Protein AF-A0A1F7I608-F1 (afdb_monomer)

pLDDT: mean 83.04, std 11.69, range [41.0, 94.94]

Structure (mmCIF, N/CA/C/O backbone):
data_AF-A0A1F7I608-F1
#
_entry.id   AF-A0A1F7I608-F1
#
loop_
_atom_site.group_PDB
_atom_site.id
_atom_site.type_symbol
_atom_site.label_atom_id
_atom_site.label_alt_id
_atom_site.label_comp_id
_atom_site.label_asym_id
_atom_site.label_entity_id
_atom_site.label_seq_id
_atom_site.pdbx_PDB_ins_code
_atom_site.Cartn_x
_atom_site.Cartn_y
_atom_site.Cartn_z
_atom_site.occupancy
_atom_site.B_iso_or_equiv
_atom_site.auth_seq_id
_atom_site.auth_comp_id
_atom_site.auth_asym_id
_atom_site.auth_atom_id
_atom_site.pdbx_PDB_model_num
ATOM 1 N N . MET A 1 1 ? 6.628 7.438 -30.197 1.00 63.06 1 MET A N 1
ATOM 2 C CA . MET A 1 1 ? 6.923 8.826 -29.755 1.00 63.06 1 MET A CA 1
ATOM 3 C C . MET A 1 1 ? 7.261 8.900 -28.269 1.00 63.06 1 MET A C 1
ATOM 5 O O . MET A 1 1 ? 8.266 9.515 -27.943 1.00 63.06 1 MET A O 1
ATOM 9 N N . PHE A 1 2 ? 6.496 8.266 -27.373 1.00 74.12 2 PHE A N 1
ATOM 10 C CA . PHE A 1 2 ? 6.801 8.315 -25.937 1.00 74.12 2 PHE A CA 1
ATOM 11 C C . PHE A 1 2 ? 8.008 7.460 -25.503 1.00 74.12 2 PHE A C 1
ATOM 13 O O . PHE A 1 2 ? 8.687 7.829 -24.554 1.00 74.12 2 PHE A O 1
ATOM 20 N N . GLU A 1 3 ? 8.343 6.379 -26.211 1.00 75.00 3 GLU A N 1
ATOM 21 C CA . GLU A 1 3 ? 9.567 5.605 -25.935 1.00 75.00 3 GLU A CA 1
ATOM 22 C C . GLU A 1 3 ? 10.840 6.460 -26.093 1.00 75.00 3 GLU A C 1
ATOM 24 O O . GLU A 1 3 ? 11.695 6.489 -25.210 1.00 75.00 3 GLU A O 1
ATOM 29 N N . ALA A 1 4 ? 10.914 7.261 -27.164 1.00 78.00 4 ALA A N 1
ATOM 30 C CA . ALA A 1 4 ? 12.010 8.205 -27.389 1.00 78.00 4 ALA A CA 1
ATOM 31 C C . ALA A 1 4 ? 12.116 9.260 -26.271 1.00 78.00 4 ALA A C 1
ATOM 33 O O . ALA A 1 4 ? 13.212 9.704 -25.935 1.00 78.00 4 ALA A O 1
ATOM 34 N N . PHE A 1 5 ? 10.989 9.631 -25.654 1.00 82.50 5 PHE A N 1
ATOM 35 C CA . PHE A 1 5 ? 10.972 10.525 -24.497 1.00 82.50 5 PHE A CA 1
ATOM 36 C C . PHE A 1 5 ? 11.583 9.860 -23.255 1.00 82.50 5 PHE A C 1
ATOM 38 O O . PHE A 1 5 ? 12.400 10.477 -22.574 1.00 82.50 5 PHE A O 1
ATOM 45 N N . ILE A 1 6 ? 11.264 8.589 -22.988 1.00 82.69 6 ILE A N 1
ATOM 46 C CA . ILE A 1 6 ? 11.877 7.828 -21.888 1.00 82.69 6 ILE A CA 1
ATOM 47 C C . ILE A 1 6 ? 13.382 7.658 -22.117 1.00 82.69 6 ILE A C 1
ATOM 49 O O . ILE A 1 6 ? 14.171 7.913 -21.208 1.00 82.69 6 ILE A O 1
ATOM 53 N N . GLN A 1 7 ? 13.798 7.310 -23.336 1.00 80.12 7 GLN A N 1
ATOM 54 C CA . GLN A 1 7 ? 15.217 7.191 -23.678 1.00 80.12 7 GLN A CA 1
ATOM 55 C C . GLN A 1 7 ? 15.964 8.522 -23.515 1.00 80.12 7 GLN A C 1
ATOM 57 O O . GLN A 1 7 ? 17.088 8.534 -23.015 1.00 80.12 7 GLN A O 1
ATOM 62 N N . HIS A 1 8 ? 15.331 9.652 -23.847 1.00 86.38 8 HIS A N 1
ATOM 63 C CA . HIS A 1 8 ? 15.899 10.978 -23.597 1.00 86.38 8 HIS A CA 1
ATOM 64 C C . HIS A 1 8 ? 16.077 11.264 -22.095 1.00 86.38 8 HIS A C 1
ATOM 66 O O . HIS A 1 8 ? 17.114 11.781 -21.682 1.00 86.38 8 HIS A O 1
ATOM 72 N N . LEU A 1 9 ? 15.105 10.888 -21.255 1.00 84.56 9 LEU A N 1
ATOM 73 C CA . LEU A 1 9 ? 15.212 11.032 -19.797 1.00 84.56 9 LEU A CA 1
ATOM 74 C C . LEU A 1 9 ? 16.342 10.177 -19.211 1.00 84.56 9 LEU A C 1
ATOM 76 O O . LEU A 1 9 ? 17.112 10.662 -18.381 1.00 84.56 9 LEU A O 1
ATOM 80 N N . ILE A 1 10 ? 16.473 8.931 -19.670 1.00 83.88 10 ILE A N 1
ATOM 81 C CA . ILE A 1 10 ? 17.560 8.033 -19.255 1.00 83.88 10 ILE A CA 1
ATOM 82 C C . ILE A 1 10 ? 18.913 8.597 -19.713 1.00 83.88 10 ILE A C 1
ATOM 84 O O . ILE A 1 10 ? 19.860 8.640 -18.927 1.00 83.88 10 ILE A O 1
ATOM 88 N N . GLY A 1 11 ? 18.991 9.117 -20.943 1.00 85.50 11 GLY A N 1
ATOM 89 C CA . GLY A 1 11 ? 20.178 9.799 -21.470 1.00 85.50 11 GLY A CA 1
ATOM 90 C C . GLY A 1 11 ? 20.608 11.007 -20.628 1.00 85.50 11 GLY A C 1
ATOM 91 O O . GLY A 1 11 ? 21.801 11.242 -20.447 1.00 85.50 11 GLY A O 1
ATOM 92 N N . ASN A 1 12 ? 19.650 11.706 -20.015 1.00 89.44 12 ASN A N 1
ATOM 93 C CA . ASN A 1 12 ? 19.889 12.823 -19.096 1.00 89.44 12 ASN A CA 1
ATOM 94 C C . ASN A 1 12 ? 20.165 12.391 -17.640 1.00 89.44 12 ASN A C 1
ATOM 96 O O . ASN A 1 12 ? 20.081 1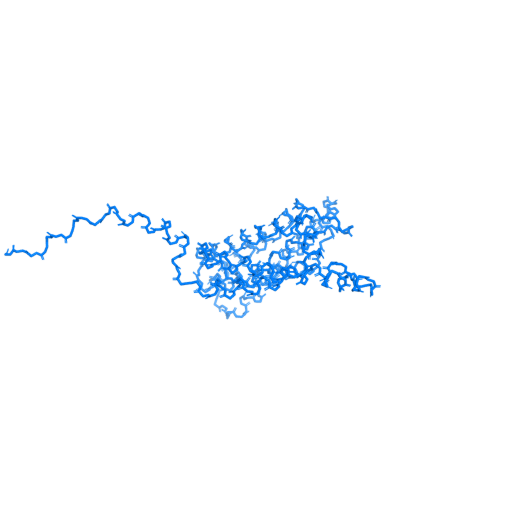3.214 -16.728 1.00 89.44 12 ASN A O 1
ATOM 100 N N . ARG A 1 13 ? 20.521 11.119 -17.403 1.00 85.00 13 ARG A N 1
ATOM 101 C CA . ARG A 1 13 ? 20.856 10.546 -16.082 1.00 85.00 13 ARG A CA 1
ATOM 102 C C . ARG A 1 13 ? 19.711 10.565 -15.064 1.00 85.00 13 ARG A C 1
ATOM 104 O O . ARG A 1 13 ? 19.960 10.506 -13.859 1.00 85.00 13 ARG A O 1
ATOM 111 N N . VAL A 1 14 ? 18.458 10.616 -15.515 1.00 88.06 14 VAL A N 1
ATOM 112 C CA . VAL A 1 14 ? 17.317 10.399 -14.618 1.00 88.06 14 VAL A CA 1
ATOM 113 C C . VAL A 1 14 ? 17.307 8.923 -14.196 1.00 88.06 14 VAL A C 1
ATOM 115 O O . VAL A 1 14 ? 17.341 8.054 -15.069 1.00 88.06 14 VAL A O 1
ATOM 118 N N . PRO A 1 15 ? 17.243 8.602 -12.888 1.00 86.31 15 PRO A N 1
ATOM 119 C CA . PRO A 1 15 ? 17.177 7.217 -12.443 1.00 86.31 15 PRO A CA 1
ATOM 120 C C . PRO A 1 15 ? 15.942 6.515 -13.011 1.00 86.31 15 PRO A C 1
ATOM 122 O O . PRO A 1 15 ? 14.814 6.967 -12.800 1.00 86.31 15 PRO A O 1
ATOM 125 N N . GLU A 1 16 ? 16.147 5.371 -13.664 1.00 85.62 16 GLU A N 1
ATOM 126 C CA . GLU A 1 16 ? 15.072 4.536 -14.221 1.00 85.62 16 GLU A CA 1
ATOM 127 C C . GLU A 1 16 ? 14.000 4.220 -13.167 1.00 85.62 16 GLU A C 1
ATOM 129 O O . GLU A 1 16 ? 12.804 4.249 -13.441 1.00 85.62 16 GLU A O 1
ATOM 134 N N . TYR A 1 17 ? 14.431 4.015 -11.920 1.00 84.62 17 TYR A N 1
ATOM 135 C CA . TYR A 1 17 ? 13.553 3.800 -10.776 1.00 84.62 17 TYR A CA 1
ATOM 136 C C . TYR A 1 17 ? 12.488 4.893 -10.608 1.00 84.62 17 TYR A C 1
ATOM 138 O O . TYR A 1 17 ? 11.311 4.591 -10.414 1.00 84.62 17 TYR A O 1
ATOM 146 N N . THR A 1 18 ? 12.896 6.160 -10.694 1.00 87.94 18 THR A N 1
ATOM 147 C CA . THR A 1 18 ? 11.996 7.306 -10.531 1.00 87.94 18 THR A CA 1
ATOM 148 C C . THR A 1 18 ? 10.954 7.328 -11.639 1.00 87.94 18 THR A C 1
ATOM 150 O O . THR A 1 18 ? 9.781 7.589 -11.381 1.00 87.94 18 THR A O 1
ATOM 153 N N . ILE A 1 19 ? 11.371 6.999 -12.863 1.00 89.31 19 ILE A N 1
ATOM 154 C CA . ILE A 1 19 ? 10.483 6.915 -14.021 1.00 89.31 19 ILE A CA 1
ATOM 155 C C . ILE A 1 19 ? 9.453 5.806 -13.790 1.00 89.31 19 ILE A C 1
ATOM 157 O O . ILE A 1 19 ? 8.258 6.081 -13.807 1.00 89.31 19 ILE A O 1
ATOM 161 N N . VAL A 1 20 ? 9.893 4.582 -13.479 1.00 89.94 20 VAL A N 1
ATOM 162 C CA . VAL A 1 20 ? 8.993 3.442 -13.225 1.00 89.94 20 VAL A CA 1
ATOM 163 C C . VAL A 1 20 ? 7.997 3.753 -12.107 1.00 89.94 20 VAL A C 1
ATOM 165 O O . VAL A 1 20 ? 6.806 3.501 -12.268 1.00 89.94 20 VAL A O 1
ATOM 168 N N . LEU A 1 21 ? 8.446 4.350 -10.998 1.00 89.50 21 LEU A N 1
ATOM 169 C CA . LEU A 1 21 ? 7.576 4.699 -9.871 1.00 89.50 21 LEU A CA 1
ATOM 170 C C . LEU A 1 21 ? 6.475 5.693 -10.277 1.00 89.50 21 LEU A C 1
ATOM 172 O O . LEU A 1 21 ? 5.313 5.520 -9.900 1.00 89.50 21 LEU A O 1
ATOM 176 N N . LEU A 1 22 ? 6.826 6.708 -11.075 1.00 90.69 22 LEU A N 1
ATOM 177 C CA . LEU A 1 22 ? 5.870 7.684 -11.603 1.00 90.69 22 LEU A CA 1
ATOM 178 C C . LEU A 1 22 ? 4.864 7.041 -12.561 1.00 90.69 22 LEU A C 1
ATOM 180 O O . LEU A 1 22 ? 3.681 7.375 -12.500 1.00 90.69 22 LEU A O 1
ATOM 184 N N . LEU A 1 23 ? 5.305 6.102 -13.404 1.00 91.06 23 LEU A N 1
ATOM 185 C CA . LEU A 1 23 ? 4.420 5.372 -14.316 1.00 91.06 23 LEU A CA 1
ATOM 186 C C . LEU A 1 23 ? 3.503 4.388 -13.563 1.00 91.06 23 LEU A C 1
ATOM 188 O O . LEU A 1 23 ? 2.343 4.201 -13.933 1.00 91.06 23 LEU A O 1
ATOM 192 N N . TYR A 1 24 ? 3.987 3.789 -12.473 1.00 92.88 24 TYR A N 1
ATOM 193 C CA . TYR A 1 24 ? 3.216 2.865 -11.640 1.00 92.88 24 TYR A CA 1
ATOM 194 C C . TYR A 1 24 ? 2.125 3.557 -10.823 1.00 92.88 24 TYR A C 1
ATOM 196 O O . TYR A 1 24 ? 1.074 2.960 -10.610 1.00 92.88 24 TYR A O 1
ATOM 204 N N . LEU A 1 25 ? 2.317 4.801 -10.377 1.00 92.75 25 LEU A N 1
ATOM 205 C CA . LEU A 1 25 ? 1.333 5.525 -9.560 1.00 92.75 25 LEU A CA 1
ATOM 206 C C . LEU A 1 25 ? -0.094 5.537 -10.162 1.00 92.75 25 LEU A C 1
ATOM 208 O O . LEU A 1 25 ? -1.022 5.096 -9.473 1.00 92.75 25 LEU A O 1
ATOM 212 N N . PRO A 1 26 ? -0.316 5.977 -11.418 1.00 92.12 26 PRO A N 1
ATOM 213 C CA . PRO A 1 26 ? -1.644 5.953 -12.035 1.00 92.12 26 PRO A CA 1
ATOM 214 C C . PRO A 1 26 ? -2.154 4.529 -12.309 1.00 92.12 26 PRO A C 1
ATOM 216 O O . PRO A 1 26 ? -3.359 4.279 -12.204 1.00 92.12 26 PRO A O 1
ATOM 219 N N . LEU A 1 27 ? -1.265 3.571 -12.588 1.00 93.00 27 LEU A N 1
ATOM 220 C CA . LEU A 1 27 ? -1.622 2.160 -12.774 1.00 93.00 27 LEU A CA 1
ATOM 221 C C . LEU A 1 27 ? -2.157 1.529 -11.484 1.00 93.00 27 LEU A C 1
ATOM 223 O O . LEU A 1 27 ? -3.264 0.989 -11.460 1.00 93.00 27 LEU A O 1
ATOM 227 N N . VAL A 1 28 ? -1.408 1.669 -10.392 1.00 94.19 28 VAL A N 1
ATOM 228 C CA . VAL A 1 28 ? -1.778 1.216 -9.045 1.00 94.19 28 VAL A CA 1
ATOM 229 C C . VAL A 1 28 ? -3.090 1.870 -8.616 1.00 94.19 28 VAL A C 1
ATOM 231 O O . VAL A 1 28 ? -3.995 1.181 -8.145 1.00 94.19 28 VAL A O 1
ATOM 234 N N . ALA A 1 29 ? -3.241 3.182 -8.826 1.00 92.44 29 ALA A N 1
ATOM 235 C CA . ALA A 1 29 ? -4.479 3.890 -8.510 1.00 92.44 29 ALA A CA 1
ATOM 236 C C . ALA A 1 29 ? -5.685 3.307 -9.262 1.00 92.44 29 ALA A C 1
ATOM 238 O O . ALA A 1 29 ? -6.728 3.071 -8.651 1.00 92.44 29 ALA A O 1
ATOM 239 N N . SER A 1 30 ? -5.520 3.007 -10.550 1.00 91.62 30 SER A N 1
ATOM 240 C CA . SER A 1 30 ? -6.564 2.408 -11.393 1.00 91.62 30 SER A CA 1
ATOM 241 C C . SER A 1 30 ? -6.944 1.003 -10.950 1.00 91.62 30 SER A C 1
ATOM 243 O O . SER A 1 30 ? -8.114 0.630 -10.969 1.00 91.62 30 SER A O 1
ATOM 245 N N . PHE A 1 31 ? -5.971 0.217 -10.498 1.00 92.31 31 PHE A N 1
ATOM 246 C CA . PHE A 1 31 ? -6.247 -1.109 -9.959 1.00 92.31 31 PHE A CA 1
ATOM 247 C C . PHE A 1 31 ? -7.033 -1.031 -8.643 1.00 92.31 31 PHE A C 1
ATOM 249 O O . PHE A 1 31 ? -7.984 -1.787 -8.426 1.00 92.31 31 PHE A O 1
ATOM 256 N N . VAL A 1 32 ? -6.696 -0.073 -7.771 1.00 92.38 32 VAL A N 1
ATOM 257 C CA . VAL A 1 32 ? -7.430 0.152 -6.515 1.00 92.38 32 VAL A CA 1
ATOM 258 C C . VAL A 1 32 ? -8.864 0.616 -6.784 1.00 92.38 32 VAL A C 1
ATOM 260 O O . VAL A 1 32 ? -9.794 0.117 -6.144 1.00 92.38 32 VAL A O 1
ATOM 263 N N . THR A 1 33 ? -9.075 1.554 -7.712 1.00 90.75 33 THR A N 1
ATOM 264 C CA . THR A 1 33 ? -10.422 2.033 -8.073 1.00 90.75 33 THR A CA 1
ATOM 265 C C . THR A 1 33 ? -11.238 0.931 -8.738 1.00 90.75 33 THR A C 1
ATOM 267 O O . THR A 1 33 ? -12.389 0.730 -8.351 1.00 90.75 33 THR A O 1
ATOM 270 N N . PHE A 1 34 ? -10.646 0.155 -9.646 1.00 90.31 34 PHE A N 1
ATOM 271 C CA . PHE A 1 34 ? -11.277 -1.017 -10.252 1.00 90.31 34 PHE A CA 1
ATOM 272 C C . PHE A 1 34 ? -11.735 -2.024 -9.190 1.00 90.31 34 PHE A C 1
ATOM 274 O O . PHE A 1 34 ? -12.909 -2.392 -9.144 1.00 90.31 34 PHE A O 1
ATOM 281 N N . SER A 1 35 ? -10.852 -2.399 -8.264 1.00 89.06 35 SER A N 1
ATOM 282 C CA . SER A 1 35 ? -11.188 -3.303 -7.158 1.00 89.06 35 SER A CA 1
ATOM 283 C C . SER A 1 35 ? -12.320 -2.750 -6.277 1.00 89.06 35 SER A C 1
ATOM 285 O O . SER A 1 35 ? -13.245 -3.463 -5.876 1.00 89.06 35 SER A O 1
ATOM 287 N N . ARG A 1 36 ? -12.326 -1.442 -6.017 1.00 87.31 36 ARG A N 1
ATOM 288 C CA . ARG A 1 36 ? -13.366 -0.809 -5.199 1.00 87.31 36 ARG A CA 1
ATOM 289 C C . ARG A 1 36 ? -14.721 -0.725 -5.902 1.00 87.31 36 ARG A C 1
ATOM 291 O O . ARG A 1 36 ? -15.739 -0.953 -5.251 1.00 87.31 36 ARG A O 1
ATOM 298 N N . TYR A 1 37 ? -14.755 -0.360 -7.178 1.00 85.88 37 TYR A N 1
ATOM 299 C CA . TYR A 1 37 ? -16.004 -0.091 -7.894 1.00 85.88 37 TYR A CA 1
ATOM 300 C C . TYR A 1 37 ? -16.588 -1.332 -8.561 1.00 85.88 37 TYR A C 1
ATOM 302 O O . TYR A 1 37 ? -17.798 -1.522 -8.502 1.00 85.88 37 TYR A O 1
ATOM 310 N N . VAL A 1 38 ? -15.748 -2.195 -9.131 1.00 83.88 38 VAL A N 1
ATOM 311 C CA . VAL A 1 38 ? -16.197 -3.399 -9.840 1.00 83.88 38 VAL A CA 1
ATOM 312 C C . VAL A 1 38 ? -16.358 -4.559 -8.865 1.00 83.88 38 VAL A C 1
ATOM 314 O O . VAL A 1 38 ? -17.445 -5.120 -8.750 1.00 83.88 38 VAL A O 1
ATOM 317 N N . ILE A 1 39 ? -15.318 -4.891 -8.094 1.00 83.81 39 ILE A N 1
ATOM 318 C CA . ILE A 1 39 ? -15.372 -6.018 -7.142 1.00 83.81 39 ILE A CA 1
ATOM 319 C C . ILE A 1 39 ? -16.199 -5.632 -5.901 1.00 83.81 39 ILE A C 1
ATOM 321 O O . ILE A 1 39 ? -16.978 -6.426 -5.366 1.00 83.81 39 ILE A O 1
ATOM 325 N N . GLY A 1 40 ? -16.090 -4.378 -5.459 1.00 80.62 40 GLY A N 1
ATOM 326 C CA . GLY A 1 40 ? -16.722 -3.893 -4.232 1.00 80.62 40 GLY A CA 1
ATOM 327 C C . GLY A 1 40 ? -15.878 -4.136 -2.984 1.00 80.62 40 GLY A C 1
ATOM 328 O O . GLY A 1 40 ? -16.418 -4.243 -1.879 1.00 80.62 40 GLY A O 1
ATOM 329 N N . TRP A 1 41 ? -14.556 -4.233 -3.141 1.00 84.19 41 TRP A N 1
ATOM 330 C CA . TRP A 1 41 ? -13.655 -4.485 -2.024 1.00 84.19 41 TRP A CA 1
ATOM 331 C C . TRP A 1 41 ? -13.616 -3.282 -1.073 1.00 84.19 41 TRP A C 1
ATOM 333 O O . TRP A 1 41 ? -13.198 -2.174 -1.422 1.00 84.19 41 TRP A O 1
ATOM 343 N N . LYS A 1 42 ? -14.075 -3.489 0.165 1.00 83.81 42 LYS A N 1
ATOM 344 C CA . LYS A 1 42 ? -14.109 -2.449 1.201 1.00 83.81 42 LYS A CA 1
ATOM 345 C C . LYS A 1 42 ? -12.735 -2.312 1.862 1.00 83.81 42 LYS A C 1
ATOM 347 O O . LYS A 1 42 ? -12.457 -2.997 2.844 1.00 83.81 42 LYS A O 1
ATOM 352 N N . SER A 1 43 ? -11.902 -1.416 1.340 1.00 86.81 43 SER A N 1
ATOM 353 C CA . SER A 1 43 ? -10.655 -0.971 1.981 1.00 86.81 43 SER A CA 1
ATOM 354 C C . SER A 1 43 ? -10.872 0.278 2.842 1.00 86.81 43 SER A C 1
ATOM 356 O O . SER A 1 43 ? -11.911 0.9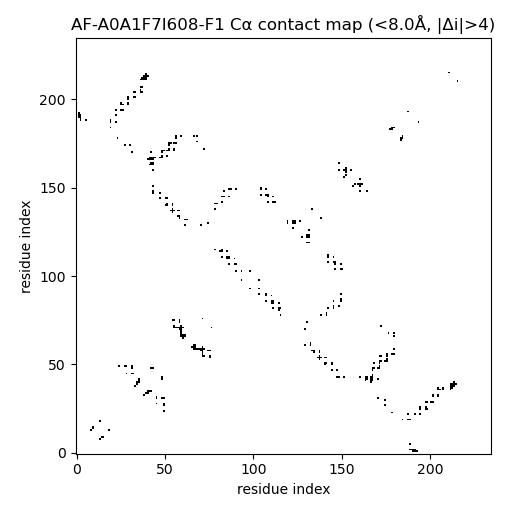39 2.750 1.00 86.81 43 SER A O 1
ATOM 358 N N . LEU A 1 44 ? -9.890 0.621 3.677 1.00 85.06 44 LEU A N 1
ATOM 359 C CA . LEU A 1 44 ? -9.927 1.820 4.513 1.00 85.06 44 LEU A CA 1
ATOM 360 C C . LEU A 1 44 ? -10.006 3.087 3.666 1.00 85.06 44 LEU A C 1
ATOM 362 O O . LEU A 1 44 ? -11.042 3.744 3.631 1.00 85.06 44 LEU A O 1
ATOM 366 N N . ASN A 1 45 ? -8.926 3.378 2.947 1.00 88.12 45 ASN A N 1
ATOM 367 C CA . ASN A 1 45 ? -8.776 4.518 2.057 1.00 88.12 45 ASN A CA 1
ATOM 368 C C . ASN A 1 45 ? -8.016 4.064 0.809 1.00 88.12 45 ASN A C 1
ATOM 370 O O . ASN A 1 45 ? -7.151 3.189 0.887 1.00 88.12 45 ASN A O 1
ATOM 374 N N . ILE A 1 46 ? -8.310 4.693 -0.331 1.00 90.62 46 ILE A N 1
ATOM 375 C CA . ILE A 1 46 ? -7.577 4.453 -1.582 1.00 90.62 46 ILE A CA 1
ATOM 376 C C . ILE A 1 46 ? -6.095 4.782 -1.361 1.00 90.62 46 ILE A C 1
ATOM 378 O O . ILE A 1 46 ? -5.244 3.930 -1.584 1.00 90.62 46 ILE A O 1
ATOM 382 N N . TYR A 1 47 ? -5.808 5.954 -0.785 1.00 91.00 47 TYR A N 1
ATOM 383 C CA . TYR A 1 47 ? -4.447 6.413 -0.498 1.00 91.00 47 TYR A CA 1
ATOM 384 C C . TYR A 1 47 ? -3.636 5.432 0.359 1.00 91.00 47 TYR A C 1
ATOM 386 O O . TYR A 1 47 ? -2.536 5.059 -0.025 1.00 91.00 47 TYR A O 1
ATOM 394 N N . SER A 1 48 ? -4.193 4.943 1.474 1.00 92.25 48 SER A N 1
ATOM 395 C CA . SER A 1 48 ? -3.499 3.975 2.336 1.00 92.25 48 SER A CA 1
ATOM 396 C C . SER A 1 48 ? -3.202 2.659 1.623 1.00 92.25 48 SER A C 1
ATOM 398 O O . SER A 1 48 ? -2.175 2.054 1.889 1.00 92.25 48 SER A O 1
ATOM 400 N N . THR A 1 49 ? -4.079 2.231 0.709 1.00 94.44 49 THR A N 1
ATOM 401 C CA . THR A 1 49 ? -3.863 1.015 -0.091 1.00 94.44 49 THR A CA 1
ATOM 402 C C . THR A 1 49 ? -2.706 1.214 -1.072 1.00 94.44 49 THR A C 1
ATOM 404 O O . THR A 1 49 ? -1.819 0.372 -1.152 1.00 94.44 49 THR A O 1
ATOM 407 N N . ILE A 1 50 ? -2.700 2.349 -1.781 1.00 94.62 50 ILE A N 1
ATOM 408 C CA . ILE A 1 50 ? -1.654 2.720 -2.744 1.00 94.62 50 ILE A CA 1
ATOM 409 C C . ILE A 1 50 ? -0.301 2.831 -2.037 1.00 94.62 50 IL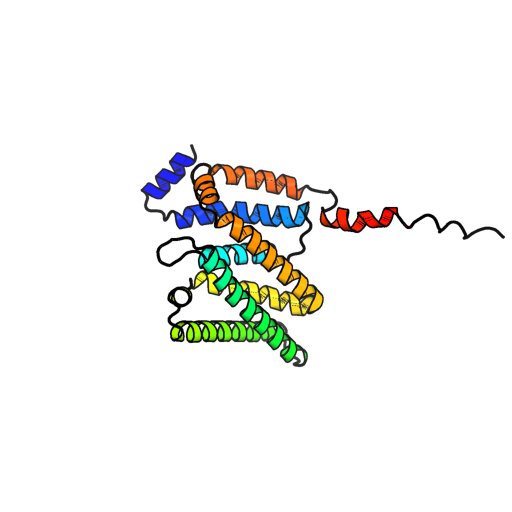E A C 1
ATOM 411 O O . ILE A 1 50 ? 0.666 2.199 -2.448 1.00 94.62 50 ILE A O 1
ATOM 415 N N . LEU A 1 51 ? -0.251 3.595 -0.943 1.00 94.88 51 LEU A N 1
ATOM 416 C CA . LEU A 1 51 ? 0.944 3.759 -0.123 1.00 94.88 51 LEU A CA 1
ATOM 417 C C . LEU A 1 51 ? 1.495 2.417 0.351 1.00 94.88 51 LEU A C 1
ATOM 419 O O . LEU A 1 51 ? 2.684 2.160 0.213 1.00 94.88 51 LEU A O 1
ATOM 423 N N . LEU A 1 52 ? 0.632 1.550 0.878 1.00 94.44 52 LEU A N 1
ATOM 424 C CA . LEU A 1 52 ? 1.055 0.249 1.373 1.00 94.44 52 LEU A CA 1
ATOM 425 C C . LEU A 1 52 ? 1.610 -0.640 0.251 1.00 94.44 52 LEU A C 1
ATOM 427 O O . LEU A 1 52 ? 2.626 -1.295 0.454 1.00 94.44 52 LEU A O 1
ATOM 431 N N . ALA A 1 53 ? 1.003 -0.617 -0.941 1.00 94.50 53 ALA A N 1
ATOM 432 C CA . ALA A 1 53 ? 1.523 -1.332 -2.107 1.00 94.50 53 ALA A CA 1
ATOM 433 C C . ALA A 1 53 ? 2.916 -0.819 -2.515 1.00 94.50 53 ALA A C 1
ATOM 435 O O . ALA A 1 53 ? 3.813 -1.617 -2.783 1.00 94.50 53 ALA A O 1
ATOM 436 N N . PHE A 1 54 ? 3.131 0.501 -2.492 1.00 93.25 54 PHE A N 1
ATOM 437 C CA . PHE A 1 54 ? 4.449 1.082 -2.752 1.00 93.25 54 PHE A CA 1
ATOM 438 C C . PHE A 1 54 ? 5.462 0.790 -1.649 1.00 93.25 54 PHE A C 1
ATOM 440 O O . PHE A 1 54 ? 6.619 0.540 -1.964 1.00 93.25 54 PHE A O 1
ATOM 447 N N . ALA A 1 55 ? 5.056 0.766 -0.379 1.00 92.69 55 ALA A N 1
ATOM 448 C CA . ALA A 1 55 ? 5.936 0.356 0.711 1.00 92.69 55 ALA A CA 1
ATOM 449 C C . ALA A 1 55 ? 6.420 -1.086 0.508 1.00 92.69 55 ALA A C 1
ATOM 451 O O . ALA A 1 55 ? 7.619 -1.333 0.578 1.00 92.69 55 ALA A O 1
ATOM 452 N N . LEU A 1 56 ? 5.512 -2.012 0.175 1.00 91.44 56 LEU A N 1
ATOM 453 C CA . LEU A 1 56 ? 5.848 -3.403 -0.150 1.00 91.44 56 LEU A CA 1
ATOM 454 C C . LEU A 1 56 ? 6.790 -3.502 -1.358 1.00 91.44 56 LEU A C 1
ATOM 456 O O . LEU A 1 56 ? 7.781 -4.224 -1.307 1.00 91.44 56 LEU A O 1
ATOM 460 N N . TYR A 1 57 ? 6.533 -2.729 -2.414 1.00 90.62 57 TYR A N 1
ATOM 461 C CA . TYR A 1 57 ? 7.404 -2.671 -3.590 1.00 90.62 57 TYR A CA 1
ATOM 462 C C . TYR A 1 57 ? 8.804 -2.133 -3.266 1.00 90.62 57 TYR A C 1
ATOM 464 O O . TYR A 1 57 ? 9.804 -2.709 -3.684 1.00 90.62 57 TYR A O 1
ATOM 472 N N . HIS A 1 58 ? 8.891 -1.066 -2.470 1.00 88.38 58 HIS A N 1
ATOM 473 C CA . HIS A 1 58 ? 10.163 -0.513 -2.009 1.00 88.38 58 HIS A CA 1
ATOM 474 C C . HIS A 1 58 ? 10.939 -1.487 -1.110 1.00 88.38 58 HIS A C 1
ATOM 476 O O . HIS A 1 58 ? 12.164 -1.480 -1.154 1.00 88.38 58 HIS A O 1
ATOM 482 N N . LEU A 1 59 ? 10.247 -2.295 -0.299 1.00 85.25 59 LEU A N 1
ATOM 483 C CA . LEU A 1 59 ? 10.850 -3.318 0.567 1.00 85.25 59 LEU A CA 1
ATOM 484 C C . LEU A 1 59 ? 11.336 -4.539 -0.217 1.00 85.25 59 LEU A C 1
ATOM 486 O O . LEU A 1 59 ? 12.325 -5.153 0.152 1.00 85.25 59 LEU A O 1
ATOM 490 N N . SER A 1 60 ? 10.656 -4.878 -1.311 1.00 81.69 60 SER A N 1
ATOM 491 C CA . SER A 1 60 ? 11.057 -5.970 -2.207 1.00 81.69 60 SER A CA 1
ATOM 492 C C . SER A 1 60 ? 12.338 -5.678 -2.982 1.00 81.69 60 SER A C 1
ATOM 494 O O . SER A 1 60 ? 12.981 -6.596 -3.484 1.00 81.69 60 SER A O 1
ATOM 496 N N . ARG A 1 61 ? 12.720 -4.403 -3.087 1.00 74.88 61 ARG A N 1
ATOM 497 C CA . ARG A 1 61 ? 13.942 -4.000 -3.769 1.00 74.88 61 ARG A CA 1
ATOM 498 C C . ARG A 1 61 ? 15.129 -4.129 -2.817 1.00 74.88 61 ARG A C 1
ATOM 500 O O . ARG A 1 61 ? 15.269 -3.340 -1.883 1.00 74.88 61 ARG A O 1
ATOM 507 N N . GLY A 1 62 ? 16.007 -5.088 -3.092 1.00 66.50 62 GLY A N 1
ATOM 508 C CA . GLY A 1 62 ? 17.273 -5.231 -2.381 1.00 66.50 62 GLY A CA 1
ATOM 509 C C . GLY A 1 62 ? 18.218 -4.051 -2.638 1.00 66.50 62 GLY A C 1
ATOM 510 O O . GLY A 1 62 ? 18.060 -3.288 -3.595 1.00 66.50 62 GLY A O 1
ATOM 511 N N . ALA A 1 63 ? 19.254 -3.915 -1.807 1.00 55.41 63 ALA A N 1
ATOM 512 C CA . ALA A 1 63 ? 20.253 -2.846 -1.930 1.00 55.41 63 ALA A CA 1
ATOM 513 C C . ALA A 1 63 ? 21.015 -2.848 -3.274 1.00 55.41 63 ALA A C 1
ATOM 515 O O . ALA A 1 63 ? 21.522 -1.808 -3.684 1.00 55.41 63 ALA A O 1
ATOM 516 N N . ALA A 1 64 ? 21.057 -3.989 -3.973 1.00 54.94 64 ALA A N 1
ATOM 517 C CA . ALA A 1 64 ? 21.646 -4.135 -5.307 1.00 54.94 64 ALA A CA 1
ATOM 518 C C . ALA A 1 64 ? 20.671 -3.805 -6.459 1.00 54.94 64 ALA A C 1
ATOM 520 O O . ALA A 1 64 ? 21.060 -3.816 -7.622 1.00 54.94 64 ALA A O 1
ATOM 521 N N . GLY A 1 65 ? 19.406 -3.485 -6.160 1.00 61.12 65 GLY A N 1
ATOM 522 C CA . GLY A 1 65 ? 18.378 -3.202 -7.165 1.00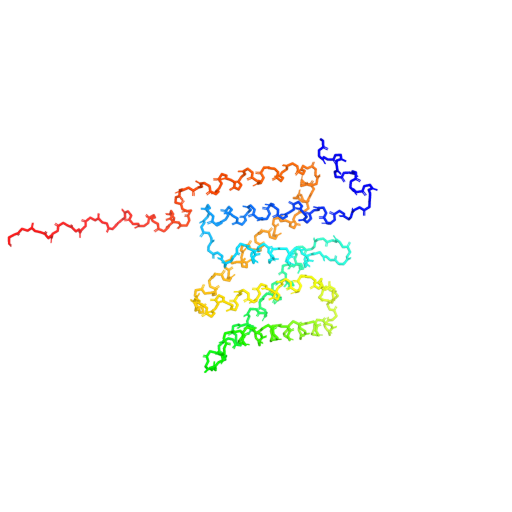 61.12 65 GLY A CA 1
ATOM 523 C C . GLY A 1 65 ? 17.658 -4.433 -7.719 1.00 61.12 65 GLY A C 1
ATOM 524 O O . GLY A 1 65 ? 16.743 -4.256 -8.524 1.00 61.12 65 GLY A O 1
ATOM 525 N N . GLU A 1 66 ? 18.020 -5.634 -7.263 1.00 65.88 66 GLU A N 1
ATOM 526 C CA . GLU A 1 66 ? 17.298 -6.879 -7.539 1.00 65.88 66 GLU A CA 1
ATOM 527 C C . GLU A 1 66 ? 15.936 -6.878 -6.828 1.00 65.88 66 GLU A C 1
ATOM 529 O O . GLU A 1 66 ? 15.793 -6.360 -5.712 1.00 65.88 66 GLU A O 1
ATOM 534 N N . ILE A 1 67 ? 14.916 -7.388 -7.520 1.00 69.00 67 ILE A N 1
ATOM 535 C CA . ILE A 1 67 ? 13.541 -7.448 -7.023 1.00 69.00 67 ILE A CA 1
ATOM 536 C C . ILE A 1 67 ? 13.300 -8.859 -6.503 1.00 69.00 67 ILE A C 1
ATOM 538 O O . ILE A 1 67 ? 12.992 -9.772 -7.266 1.00 69.00 67 ILE A O 1
ATOM 542 N N . ASP A 1 68 ? 13.385 -9.010 -5.189 1.00 78.31 68 ASP A N 1
ATOM 543 C CA . ASP A 1 68 ? 13.067 -10.257 -4.515 1.00 78.31 68 ASP A CA 1
ATOM 544 C C . ASP A 1 68 ? 11.647 -10.165 -3.965 1.00 78.31 68 ASP A C 1
ATOM 546 O O . ASP A 1 68 ? 11.365 -9.532 -2.942 1.00 78.31 68 ASP A O 1
ATOM 550 N N . VAL A 1 69 ? 10.705 -10.801 -4.660 1.00 79.88 69 VAL A N 1
ATOM 551 C CA . VAL A 1 69 ? 9.285 -10.773 -4.266 1.00 79.88 69 VAL A CA 1
ATOM 552 C C . VAL A 1 69 ? 9.091 -11.397 -2.880 1.00 79.88 69 VAL A C 1
ATOM 554 O O . VAL A 1 69 ? 8.271 -10.935 -2.085 1.00 79.88 69 VAL A O 1
ATOM 557 N N . ILE A 1 70 ? 9.881 -12.428 -2.571 1.00 80.62 70 ILE A N 1
ATOM 558 C CA . ILE A 1 70 ? 9.806 -13.176 -1.312 1.00 80.62 70 ILE A CA 1
ATOM 559 C C . ILE A 1 70 ? 10.259 -12.302 -0.138 1.00 80.62 70 ILE A C 1
ATOM 561 O O . ILE A 1 70 ? 9.580 -12.263 0.889 1.00 80.62 70 ILE A O 1
ATOM 565 N N . THR A 1 71 ? 11.363 -11.563 -0.283 1.00 81.88 71 THR A N 1
ATOM 566 C CA . THR A 1 71 ? 11.880 -10.706 0.796 1.00 81.88 71 THR A CA 1
ATOM 567 C C . THR A 1 71 ? 10.912 -9.564 1.082 1.00 81.88 71 THR A C 1
ATOM 569 O O . THR A 1 71 ? 10.547 -9.363 2.239 1.00 81.88 71 THR A O 1
ATOM 572 N N . GLY A 1 72 ? 10.393 -8.896 0.047 1.00 81.06 72 GLY A N 1
ATOM 573 C CA . GLY A 1 72 ? 9.399 -7.832 0.202 1.00 81.06 72 GLY A CA 1
ATOM 574 C C . GLY A 1 72 ? 8.109 -8.317 0.858 1.00 81.06 72 GLY A C 1
ATOM 575 O O . GLY A 1 72 ? 7.564 -7.642 1.736 1.00 81.06 72 GLY A O 1
ATOM 576 N N . PHE A 1 73 ? 7.650 -9.518 0.492 1.00 85.75 73 PHE A N 1
ATOM 577 C CA . PHE A 1 73 ? 6.476 -10.133 1.102 1.00 85.75 73 PHE A CA 1
ATOM 578 C C . PHE A 1 73 ? 6.676 -10.393 2.600 1.00 85.75 73 PHE A C 1
ATOM 580 O O . PHE A 1 73 ? 5.832 -9.992 3.409 1.00 85.75 73 PHE A O 1
ATOM 587 N N . VAL A 1 74 ? 7.796 -11.023 2.967 1.00 87.19 74 VAL A N 1
ATOM 588 C CA . VAL A 1 74 ? 8.119 -11.404 4.350 1.00 87.19 74 VAL A CA 1
ATOM 589 C C . VAL A 1 74 ? 8.403 -10.174 5.212 1.00 87.19 74 VAL A C 1
ATOM 591 O O . VAL A 1 74 ? 7.792 -10.014 6.267 1.00 87.19 74 VAL A O 1
ATOM 594 N N . GLN A 1 75 ? 9.275 -9.270 4.761 1.00 85.38 75 GLN A N 1
ATOM 595 C CA . GLN A 1 75 ? 9.658 -8.069 5.510 1.00 85.38 75 GLN A CA 1
ATOM 596 C C . GLN A 1 75 ? 8.483 -7.115 5.687 1.00 85.38 75 GLN A C 1
ATOM 598 O O . GLN A 1 75 ? 8.191 -6.680 6.801 1.00 85.38 75 GLN A O 1
ATOM 603 N N . GLY A 1 76 ? 7.774 -6.824 4.595 1.00 86.44 76 GLY A N 1
ATOM 604 C CA . GLY A 1 76 ? 6.568 -6.013 4.641 1.00 86.44 76 GLY A CA 1
ATOM 605 C C . GLY A 1 76 ? 5.500 -6.632 5.528 1.00 86.44 76 GLY A C 1
ATOM 606 O O . GLY A 1 76 ? 4.883 -5.926 6.323 1.00 86.44 76 GLY A O 1
ATOM 607 N N . GLY A 1 77 ? 5.343 -7.956 5.466 1.00 88.75 77 GLY A N 1
ATOM 608 C CA . GLY A 1 77 ? 4.407 -8.698 6.306 1.00 88.75 77 GLY A CA 1
ATOM 609 C C . GLY A 1 77 ? 4.726 -8.559 7.780 1.00 88.75 77 GLY A C 1
ATOM 610 O O . GLY A 1 77 ? 3.846 -8.197 8.552 1.00 88.75 77 GLY A O 1
ATOM 611 N N . ILE A 1 78 ? 5.987 -8.758 8.160 1.00 90.19 78 ILE A N 1
ATOM 612 C CA . ILE A 1 78 ? 6.458 -8.598 9.538 1.00 90.19 78 ILE A CA 1
ATOM 613 C C . ILE A 1 78 ? 6.228 -7.162 10.019 1.00 90.19 78 ILE A C 1
ATOM 615 O O . ILE A 1 78 ? 5.590 -6.966 11.054 1.00 90.19 78 ILE A O 1
ATOM 619 N N . LEU A 1 79 ? 6.650 -6.150 9.254 1.00 90.75 79 LEU A N 1
ATOM 620 C CA . LEU A 1 79 ? 6.464 -4.746 9.636 1.00 90.75 79 LEU A CA 1
ATOM 621 C C . LEU A 1 79 ? 4.985 -4.396 9.825 1.00 90.75 79 LEU A C 1
ATOM 623 O O . LEU A 1 79 ? 4.615 -3.823 10.850 1.00 90.75 79 LEU A O 1
ATOM 627 N N . ILE A 1 80 ? 4.126 -4.757 8.870 1.00 92.31 80 ILE A N 1
ATOM 628 C CA . ILE A 1 80 ? 2.683 -4.482 8.921 1.00 92.31 80 ILE A CA 1
ATOM 629 C C . ILE A 1 80 ? 2.026 -5.248 10.071 1.00 92.31 80 ILE A C 1
ATOM 631 O O . ILE A 1 80 ? 1.195 -4.688 10.778 1.00 92.31 80 ILE A O 1
ATOM 635 N N . PHE A 1 81 ? 2.391 -6.511 10.279 1.00 92.62 81 PHE A N 1
ATOM 636 C CA . PHE A 1 81 ? 1.798 -7.370 11.299 1.00 92.62 81 PHE A CA 1
ATOM 637 C C . PHE A 1 81 ? 2.127 -6.889 12.712 1.00 92.62 81 PHE A C 1
ATOM 639 O O . PHE A 1 81 ? 1.214 -6.642 13.501 1.00 92.62 81 PHE A O 1
ATOM 646 N N . PHE A 1 82 ? 3.408 -6.680 13.025 1.00 92.19 82 PHE A N 1
ATOM 647 C CA . PHE A 1 82 ? 3.821 -6.212 14.349 1.00 92.19 82 PHE A CA 1
ATOM 648 C C . PHE A 1 82 ? 3.329 -4.793 14.635 1.00 92.19 82 PHE A C 1
ATOM 650 O O . PHE A 1 82 ? 2.854 -4.520 15.741 1.00 92.19 82 PHE A O 1
ATOM 657 N N . SER A 1 83 ? 3.366 -3.894 13.648 1.00 91.25 83 SER A N 1
ATOM 658 C CA . SER A 1 83 ? 2.835 -2.539 13.828 1.00 91.25 83 SER A CA 1
ATOM 659 C C . SER A 1 83 ? 1.313 -2.528 14.012 1.00 91.25 83 SER A C 1
ATOM 661 O O . SER A 1 83 ? 0.816 -1.824 14.894 1.00 91.25 83 SER A O 1
ATOM 663 N N . ALA A 1 84 ? 0.568 -3.362 13.278 1.00 90.94 84 ALA A N 1
ATOM 664 C CA . ALA A 1 84 ? -0.874 -3.508 13.459 1.00 90.94 84 ALA A CA 1
ATOM 665 C C . ALA A 1 84 ? -1.224 -4.103 14.830 1.00 90.94 84 ALA A C 1
ATOM 667 O O . ALA A 1 84 ? -2.115 -3.584 15.499 1.00 90.94 84 ALA A O 1
ATOM 668 N N . ILE A 1 85 ? -0.514 -5.141 15.287 1.00 91.62 85 ILE A N 1
ATOM 669 C CA . ILE A 1 85 ? -0.708 -5.720 16.628 1.00 91.62 85 ILE A CA 1
ATOM 670 C C . ILE A 1 85 ? -0.448 -4.675 17.706 1.00 91.62 85 ILE A C 1
ATOM 672 O O . ILE A 1 85 ? -1.263 -4.512 18.610 1.00 91.62 85 ILE A O 1
ATOM 676 N N . THR A 1 86 ? 0.647 -3.930 17.588 1.00 91.00 86 THR A N 1
ATOM 677 C CA . THR A 1 86 ? 1.001 -2.871 18.541 1.00 91.00 86 THR A CA 1
ATOM 678 C C . THR A 1 86 ? -0.088 -1.810 18.609 1.00 91.00 86 THR A C 1
ATOM 680 O O . THR A 1 86 ? -0.535 -1.446 19.696 1.00 91.00 86 THR A O 1
ATOM 683 N N . ALA A 1 87 ? -0.572 -1.359 17.449 1.00 87.94 87 ALA A N 1
ATOM 684 C CA . ALA A 1 87 ? -1.670 -0.407 17.365 1.00 87.94 87 ALA A CA 1
ATOM 685 C C . ALA A 1 87 ? -2.953 -0.945 18.022 1.00 87.94 87 ALA A C 1
ATOM 687 O O . ALA A 1 87 ? -3.632 -0.201 18.728 1.00 87.94 87 ALA A O 1
ATOM 688 N N . LEU A 1 88 ? -3.280 -2.227 17.832 1.00 87.81 88 LEU A N 1
ATOM 689 C CA . LEU A 1 88 ? -4.449 -2.866 18.445 1.00 87.81 88 LEU A CA 1
ATOM 690 C C . LEU A 1 88 ? -4.316 -2.975 19.969 1.00 87.81 88 LEU A C 1
ATOM 692 O O . LEU A 1 88 ? -5.231 -2.567 20.685 1.00 87.81 88 LEU A O 1
ATOM 696 N N . LEU A 1 89 ? -3.186 -3.490 20.461 1.00 88.69 89 LEU A N 1
ATOM 697 C CA . LEU A 1 89 ? -2.922 -3.669 21.892 1.00 88.69 89 LEU A CA 1
ATOM 698 C C . LEU A 1 89 ? -2.949 -2.333 22.628 1.00 88.69 89 LEU A C 1
ATOM 700 O 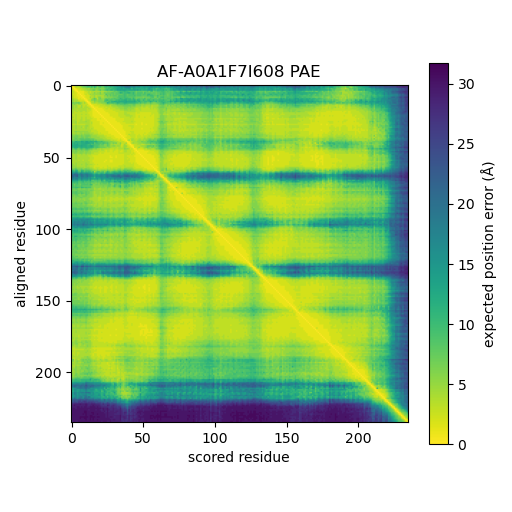O . LEU A 1 89 ? -3.646 -2.180 23.631 1.00 88.69 89 LEU A O 1
ATOM 704 N N . LEU A 1 90 ? -2.249 -1.336 22.094 1.00 86.62 90 LEU A N 1
ATOM 705 C CA . LEU A 1 90 ? -2.212 -0.019 22.707 1.00 86.62 90 LEU A CA 1
ATOM 706 C C . LEU A 1 90 ? -3.593 0.630 22.724 1.00 86.62 90 LEU A C 1
ATOM 708 O O . LEU A 1 90 ? -3.979 1.256 23.706 1.00 86.62 90 LEU A O 1
ATOM 712 N N . GLN A 1 91 ? -4.364 0.458 21.654 1.00 82.38 91 GLN A N 1
ATOM 713 C CA . GLN A 1 91 ? -5.699 1.021 21.572 1.00 82.38 91 GLN A CA 1
ATOM 714 C C . GLN A 1 91 ? -6.697 0.314 22.497 1.00 82.38 91 GLN A C 1
ATOM 716 O O . GLN A 1 91 ? -7.645 0.958 22.952 1.00 82.38 91 GLN A O 1
ATOM 721 N N . MET A 1 92 ? -6.488 -0.970 22.802 1.00 83.06 92 MET A N 1
ATOM 722 C CA . MET A 1 92 ? -7.235 -1.692 23.833 1.00 83.06 92 MET A CA 1
ATOM 723 C C . MET A 1 92 ? -6.949 -1.096 25.216 1.00 83.06 92 MET A C 1
ATOM 725 O O . MET A 1 92 ? -7.889 -0.703 25.901 1.00 83.06 92 MET A O 1
ATOM 729 N N . ILE A 1 93 ? -5.677 -0.885 25.564 1.00 85.44 93 ILE A N 1
ATOM 730 C CA . ILE A 1 93 ? -5.268 -0.260 26.836 1.00 85.44 93 ILE A CA 1
ATOM 731 C C . ILE A 1 93 ? -5.781 1.189 26.933 1.00 85.44 93 ILE A C 1
ATOM 733 O O . ILE A 1 93 ? -6.371 1.601 27.928 1.00 85.44 93 ILE A O 1
ATOM 737 N N . MET A 1 94 ? -5.626 1.982 25.870 1.00 80.75 94 MET A N 1
ATOM 738 C CA . MET A 1 94 ? -6.053 3.388 25.834 1.00 80.75 94 MET A CA 1
ATOM 739 C C . MET A 1 94 ? -7.563 3.581 25.699 1.00 80.75 94 MET A C 1
ATOM 741 O O . MET A 1 94 ? -8.036 4.725 25.721 1.00 80.75 94 MET A O 1
ATOM 745 N N . SER A 1 95 ? -8.338 2.513 25.504 1.00 73.62 95 SER A N 1
ATOM 746 C CA . SER A 1 95 ? -9.797 2.623 25.437 1.00 73.62 95 SER A CA 1
ATOM 747 C C . SER A 1 95 ? -10.400 3.017 26.788 1.00 73.62 95 SER A C 1
ATOM 749 O O . SER A 1 95 ? -11.353 3.792 26.811 1.00 73.62 95 SER A O 1
ATOM 751 N N . GLU A 1 96 ? -9.775 2.601 27.890 1.00 76.38 96 GLU A N 1
ATOM 752 C CA . GLU A 1 96 ? -10.213 2.895 29.260 1.00 76.38 96 GLU A CA 1
ATOM 753 C C . GLU A 1 96 ? -9.765 4.286 29.737 1.00 76.38 96 GLU A C 1
ATOM 755 O O . GLU A 1 96 ? -10.405 4.916 30.580 1.00 76.38 96 GLU A O 1
ATOM 760 N N . VAL A 1 97 ? -8.693 4.822 29.145 1.00 80.94 97 VAL A N 1
ATOM 761 C CA . VAL A 1 97 ? -8.136 6.123 29.524 1.00 80.94 97 VAL A CA 1
ATOM 762 C C . VAL A 1 97 ? -8.889 7.261 28.821 1.00 80.94 97 VAL A C 1
ATOM 764 O O . VAL A 1 97 ? -9.004 7.312 27.587 1.00 80.94 97 VAL A O 1
ATOM 767 N N . ARG A 1 98 ? -9.373 8.234 29.602 1.00 78.31 98 ARG A N 1
ATOM 768 C CA . ARG A 1 98 ? -10.083 9.439 29.127 1.00 78.31 98 ARG A CA 1
ATOM 769 C C . ARG A 1 98 ? -9.125 10.484 28.530 1.00 78.31 98 ARG A C 1
ATOM 771 O O . ARG A 1 98 ? -9.000 11.592 29.037 1.00 78.31 98 ARG A O 1
ATOM 778 N N . LEU A 1 99 ? -8.432 10.124 27.452 1.00 82.44 99 LEU A N 1
ATOM 779 C CA . LEU A 1 99 ? -7.557 11.030 26.696 1.00 82.44 99 LEU A CA 1
ATOM 780 C C . LEU A 1 99 ? -8.279 11.648 25.493 1.00 82.44 99 LEU A C 1
ATOM 782 O O . LEU A 1 99 ? -9.158 11.030 24.889 1.00 82.44 99 LEU A O 1
ATOM 786 N N . HIS A 1 100 ? -7.837 12.841 25.093 1.00 85.81 100 HIS A N 1
ATOM 787 C CA . HIS A 1 100 ? -8.257 13.463 23.840 1.00 85.81 100 HIS A CA 1
ATOM 788 C C . HIS A 1 100 ? -7.827 12.623 22.632 1.00 85.81 100 HIS A C 1
ATOM 790 O O . HIS A 1 100 ? -6.757 12.013 22.619 1.00 85.81 100 HIS A O 1
ATOM 796 N N . TYR A 1 101 ? -8.645 12.644 21.580 1.00 83.25 101 TYR A N 1
ATOM 797 C CA . TYR A 1 101 ? -8.430 11.876 20.350 1.00 83.25 101 TYR A CA 1
ATOM 798 C C . TYR A 1 101 ? -7.033 12.078 19.734 1.00 83.25 101 TYR A C 1
ATOM 800 O O . TYR A 1 101 ? -6.366 11.107 19.388 1.00 83.25 101 TYR A O 1
ATOM 808 N N . LEU A 1 102 ? -6.569 13.330 19.648 1.00 84.12 102 LEU A N 1
ATOM 809 C CA . LEU A 1 102 ? -5.251 13.674 19.098 1.00 84.12 102 LEU A CA 1
ATOM 810 C C . LEU A 1 102 ? -4.099 13.098 19.937 1.00 84.12 102 LEU A C 1
ATOM 812 O O . LEU A 1 102 ? -3.128 12.589 19.381 1.00 84.12 102 LEU A O 1
ATOM 816 N N . ALA A 1 103 ? -4.236 13.110 21.266 1.00 86.94 103 ALA A N 1
ATOM 817 C CA . ALA A 1 103 ? -3.238 12.546 22.170 1.00 86.94 103 ALA A CA 1
ATOM 818 C C . ALA A 1 103 ? -3.142 11.019 22.022 1.00 86.94 103 ALA A C 1
ATOM 820 O O . ALA A 1 103 ? -2.038 10.482 21.957 1.00 86.94 103 ALA A O 1
ATOM 821 N N . LYS A 1 104 ? -4.283 10.326 21.883 1.00 85.06 104 LYS A N 1
ATOM 822 C CA . LYS A 1 104 ? -4.307 8.871 21.643 1.00 85.06 104 LYS A CA 1
ATOM 823 C C . LYS A 1 104 ? -3.561 8.494 20.359 1.00 85.06 104 LYS A C 1
ATOM 825 O O . LYS A 1 104 ? -2.790 7.543 20.364 1.00 85.06 104 LYS A O 1
ATOM 830 N N . ILE A 1 105 ? -3.745 9.260 19.280 1.00 86.25 105 ILE A N 1
ATOM 831 C CA . ILE A 1 105 ? -3.052 9.011 18.005 1.00 86.25 105 ILE A CA 1
ATOM 832 C C . ILE A 1 105 ? -1.545 9.234 18.139 1.00 86.25 105 ILE A C 1
ATOM 834 O O . ILE A 1 105 ? -0.779 8.394 17.681 1.00 86.25 105 ILE A O 1
ATOM 838 N N . SER A 1 106 ? -1.119 10.326 18.779 1.00 88.12 106 SER A N 1
ATOM 839 C CA . SER A 1 106 ? 0.308 10.618 18.972 1.00 88.12 106 SER A CA 1
ATOM 840 C C . SER A 1 106 ? 1.012 9.515 19.770 1.00 88.12 106 SER A C 1
ATOM 842 O O . SER A 1 106 ? 2.027 8.980 19.330 1.00 88.12 106 SER A O 1
ATOM 844 N N . LEU A 1 107 ? 0.418 9.082 20.888 1.00 89.44 107 LEU A N 1
ATOM 845 C CA . LEU A 1 107 ? 0.971 7.988 21.691 1.00 89.44 107 LEU A CA 1
ATOM 846 C C . LEU A 1 107 ? 1.017 6.667 20.911 1.00 89.44 107 LEU A C 1
ATOM 848 O O . LEU A 1 107 ? 1.980 5.912 21.034 1.00 89.44 107 LEU A O 1
ATOM 852 N N . ALA A 1 108 ? 0.011 6.406 20.075 1.00 87.56 108 ALA A N 1
ATOM 853 C CA . ALA A 1 108 ? -0.004 5.231 19.216 1.00 87.56 108 ALA A CA 1
ATOM 854 C C . ALA A 1 108 ? 1.069 5.255 18.129 1.00 87.56 108 ALA A C 1
ATOM 856 O O . ALA A 1 108 ? 1.721 4.237 17.904 1.00 87.56 108 ALA A O 1
ATOM 857 N N . MET A 1 109 ? 1.326 6.410 17.522 1.00 87.69 109 MET A N 1
ATOM 858 C CA . MET A 1 109 ? 2.425 6.584 16.569 1.00 87.69 109 MET A CA 1
ATOM 859 C C . MET A 1 109 ? 3.788 6.373 17.235 1.00 87.69 109 MET A C 1
ATOM 861 O O . MET A 1 109 ? 4.635 5.672 16.679 1.00 87.69 109 MET A O 1
ATOM 865 N N . SER A 1 110 ? 3.986 6.901 18.446 1.00 91.62 110 SER A N 1
ATOM 866 C CA . SER A 1 110 ? 5.212 6.679 19.221 1.00 91.62 110 SER A CA 1
ATOM 867 C C . SER A 1 110 ? 5.418 5.203 19.564 1.00 91.62 110 SER A C 1
ATOM 869 O O . SER A 1 110 ? 6.523 4.691 19.405 1.00 91.62 110 SER A O 1
ATOM 871 N N . ALA A 1 111 ? 4.364 4.490 19.967 1.00 91.88 111 ALA A N 1
ATOM 872 C CA . ALA A 1 111 ? 4.451 3.060 20.265 1.00 91.88 111 ALA A CA 1
ATOM 873 C C . ALA A 1 111 ? 4.782 2.223 19.019 1.00 91.88 111 ALA A C 1
ATOM 875 O O . ALA A 1 111 ? 5.661 1.366 19.069 1.00 91.88 111 ALA A O 1
ATOM 876 N N . VAL A 1 112 ? 4.124 2.498 17.886 1.00 92.06 112 VAL A N 1
ATOM 877 C CA . VAL A 1 112 ? 4.415 1.833 16.603 1.00 92.06 112 VAL A CA 1
ATOM 878 C C . VAL A 1 112 ? 5.862 2.085 16.180 1.00 92.06 112 VAL A C 1
ATOM 880 O O . VAL A 1 112 ? 6.553 1.157 15.763 1.00 92.06 112 VAL A O 1
ATOM 883 N N . THR A 1 113 ? 6.338 3.319 16.340 1.00 92.12 113 THR A N 1
ATOM 884 C CA . THR A 1 113 ? 7.729 3.688 16.054 1.00 92.12 113 THR A CA 1
ATOM 885 C C . THR A 1 113 ? 8.695 2.927 16.962 1.00 92.12 113 THR A C 1
ATOM 887 O O . THR A 1 113 ? 9.652 2.339 16.467 1.00 92.12 113 TH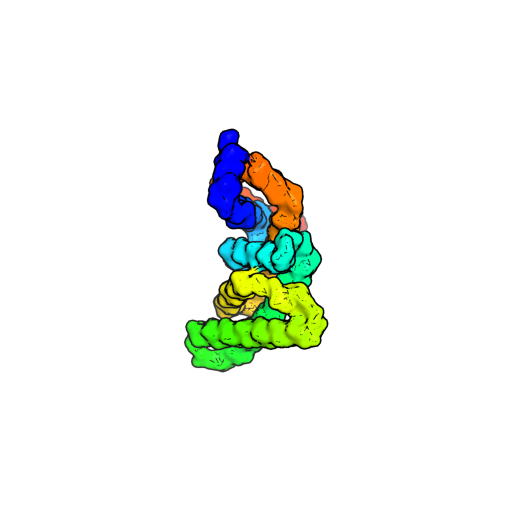R A O 1
ATOM 890 N N . GLY A 1 114 ? 8.418 2.852 18.268 1.00 93.19 114 GLY A N 1
ATOM 891 C CA . GLY A 1 114 ? 9.219 2.083 19.226 1.00 93.19 114 GLY A CA 1
ATOM 892 C C . GLY A 1 114 ? 9.313 0.595 18.879 1.00 93.19 114 GLY A C 1
ATOM 893 O O . GLY A 1 114 ? 10.390 0.012 18.968 1.00 93.19 114 GLY A O 1
ATOM 894 N N . VAL A 1 115 ? 8.223 -0.012 18.404 1.00 92.44 115 VAL A N 1
ATOM 895 C CA . VAL A 1 115 ? 8.237 -1.413 17.956 1.00 92.44 115 VAL A CA 1
ATOM 896 C C . VAL A 1 115 ? 9.047 -1.596 16.681 1.00 92.44 115 VAL A C 1
ATOM 898 O O . VAL A 1 115 ? 9.800 -2.559 16.585 1.00 92.44 115 VAL A O 1
ATOM 901 N N . ILE A 1 116 ? 8.970 -0.671 15.726 1.00 90.00 116 ILE A N 1
ATOM 902 C CA . ILE A 1 116 ? 9.835 -0.715 14.539 1.00 90.00 116 ILE A CA 1
ATOM 903 C C . ILE A 1 116 ? 11.311 -0.594 14.937 1.00 90.00 116 ILE A C 1
ATOM 905 O O . ILE A 1 116 ? 12.129 -1.360 14.435 1.00 90.00 116 ILE A O 1
ATOM 909 N N . PHE A 1 117 ? 11.656 0.298 15.870 1.00 90.50 117 PHE A N 1
ATOM 910 C CA . PHE A 1 117 ? 13.016 0.383 16.413 1.00 90.50 117 PHE A CA 1
ATOM 911 C C . PHE A 1 117 ? 13.462 -0.933 17.060 1.00 90.50 117 PHE A C 1
ATOM 913 O O . PHE A 1 117 ? 14.566 -1.397 16.786 1.00 90.50 117 PHE A O 1
ATOM 920 N N . ALA A 1 118 ? 12.604 -1.566 17.863 1.00 91.31 118 ALA A N 1
ATOM 921 C CA . ALA A 1 118 ? 12.901 -2.862 18.469 1.00 91.31 118 ALA A CA 1
ATOM 922 C C . ALA A 1 118 ? 13.100 -3.964 17.413 1.00 91.31 118 ALA A C 1
ATOM 924 O O . ALA A 1 118 ? 14.028 -4.760 17.527 1.00 91.31 118 ALA A O 1
ATOM 925 N N . LEU A 1 119 ? 12.279 -3.986 16.358 1.00 88.56 119 LEU A N 1
ATOM 926 C CA . LEU A 1 119 ? 12.433 -4.926 15.244 1.00 88.56 119 LEU A CA 1
ATOM 927 C C . LEU A 1 119 ? 13.752 -4.717 14.494 1.00 88.56 119 LEU A C 1
ATOM 929 O O . LEU A 1 119 ? 14.401 -5.697 14.146 1.00 88.56 119 LEU A O 1
ATOM 933 N N . LEU A 1 120 ? 14.163 -3.466 14.267 1.00 85.69 120 LEU A N 1
ATOM 934 C CA . LEU A 1 120 ? 15.450 -3.147 13.642 1.00 85.69 120 LEU A CA 1
ATOM 935 C C . LEU A 1 120 ? 16.632 -3.569 14.519 1.00 85.69 120 LEU A C 1
ATOM 937 O O . LEU A 1 120 ? 17.605 -4.116 14.008 1.00 85.69 120 LEU A O 1
ATOM 941 N N . TYR A 1 121 ? 16.536 -3.352 15.832 1.00 87.75 121 TYR A N 1
ATOM 942 C CA . TYR A 1 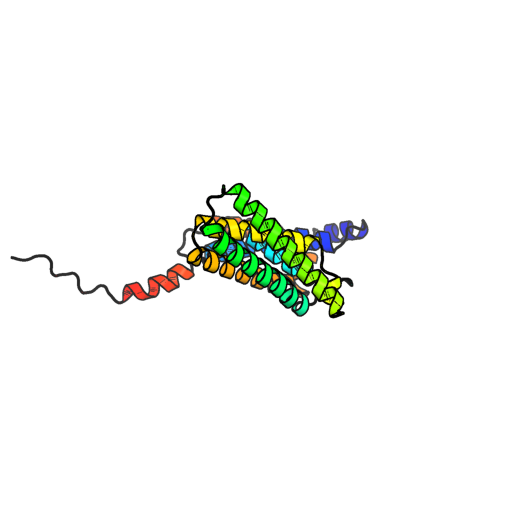121 ? 17.552 -3.800 16.783 1.00 87.75 121 TYR A CA 1
ATOM 943 C C . TYR A 1 121 ? 17.700 -5.329 16.759 1.00 87.75 121 TYR A C 1
ATOM 945 O O . TYR A 1 121 ? 18.797 -5.839 16.545 1.00 87.75 121 TYR A O 1
ATOM 953 N N . LEU A 1 122 ? 16.587 -6.064 16.863 1.00 86.38 122 LEU A N 1
ATOM 954 C CA . LEU A 1 122 ? 16.584 -7.529 16.783 1.00 86.38 122 LEU A CA 1
ATOM 955 C C . LEU A 1 122 ? 17.074 -8.044 15.424 1.00 86.38 122 LEU A C 1
ATOM 957 O O . LEU A 1 122 ? 17.755 -9.063 15.357 1.00 86.38 122 LEU A O 1
ATOM 961 N N . ALA A 1 123 ? 16.755 -7.343 14.337 1.00 81.81 123 ALA A N 1
ATOM 962 C CA . ALA A 1 123 ? 17.254 -7.682 13.011 1.00 81.81 123 ALA A CA 1
ATOM 963 C C . ALA A 1 123 ? 18.781 -7.561 12.896 1.00 81.81 123 ALA A C 1
ATOM 965 O O . ALA A 1 123 ? 19.391 -8.365 12.190 1.00 81.81 123 ALA A O 1
ATOM 966 N N . GLY A 1 124 ? 19.382 -6.585 13.585 1.00 80.12 124 GLY A N 1
ATOM 967 C CA . GLY A 1 124 ? 20.833 -6.403 13.642 1.00 80.12 124 GLY A CA 1
ATOM 968 C C . GLY A 1 124 ? 21.554 -7.562 14.333 1.00 80.12 124 GLY A C 1
ATOM 969 O O . GLY A 1 124 ? 22.593 -8.001 13.852 1.00 80.12 124 GLY A O 1
ATOM 970 N N . GLU A 1 125 ? 20.973 -8.105 15.404 1.00 78.94 125 GLU A N 1
ATOM 971 C CA . GLU A 1 125 ? 21.555 -9.219 16.173 1.00 78.94 125 GLU A CA 1
ATOM 972 C C . GLU A 1 125 ? 21.520 -10.556 15.411 1.00 78.94 125 GLU A C 1
ATOM 974 O O . GLU A 1 125 ? 22.423 -11.377 15.534 1.00 78.94 125 GLU A O 1
ATOM 979 N N . VAL A 1 126 ? 20.493 -10.786 14.584 1.00 75.50 126 VAL A N 1
ATOM 980 C CA . VAL A 1 126 ? 20.314 -12.060 13.853 1.00 75.50 126 VAL A CA 1
ATOM 981 C C . VAL A 1 126 ? 21.173 -12.128 12.573 1.00 75.50 126 VAL A C 1
ATOM 983 O O . VAL A 1 126 ? 21.112 -13.114 11.846 1.00 75.50 126 VAL A O 1
ATOM 986 N N . ALA A 1 127 ? 21.994 -11.109 12.282 1.00 61.78 127 ALA A N 1
ATOM 987 C CA . ALA A 1 127 ? 22.802 -11.007 11.056 1.00 61.78 127 ALA A CA 1
ATOM 988 C C . ALA A 1 127 ? 21.985 -11.227 9.763 1.00 61.78 127 ALA A C 1
ATOM 990 O O . ALA A 1 127 ? 22.487 -11.708 8.746 1.00 61.78 127 ALA A O 1
ATOM 991 N N . ASN A 1 128 ? 20.700 -10.858 9.787 1.00 61.75 128 ASN A N 1
ATOM 992 C CA . ASN A 1 128 ? 19.866 -10.870 8.596 1.00 61.75 128 ASN A CA 1
ATOM 993 C C . ASN A 1 128 ? 20.186 -9.619 7.770 1.00 61.75 128 ASN A C 1
ATOM 995 O O . ASN A 1 128 ? 19.510 -8.595 7.895 1.00 61.75 128 ASN A O 1
ATOM 999 N N . ASP A 1 129 ? 21.191 -9.711 6.896 1.00 63.50 129 ASP A N 1
ATOM 1000 C CA . ASP A 1 129 ? 21.617 -8.633 5.984 1.00 63.50 129 ASP A CA 1
ATOM 1001 C C . ASP A 1 129 ? 20.456 -8.006 5.198 1.00 63.50 129 ASP A C 1
ATOM 1003 O O . ASP A 1 129 ? 20.486 -6.827 4.834 1.00 63.50 129 ASP A O 1
ATOM 1007 N N . THR A 1 130 ? 19.404 -8.788 4.961 1.00 60.59 130 THR A N 1
ATOM 1008 C CA . THR A 1 130 ? 18.178 -8.358 4.289 1.00 60.59 130 THR A CA 1
ATOM 1009 C C . THR A 1 130 ? 17.331 -7.405 5.137 1.00 60.59 130 THR A C 1
ATOM 1011 O O . THR A 1 130 ? 16.771 -6.463 4.582 1.00 60.59 130 THR A O 1
ATOM 1014 N N . PHE A 1 131 ? 17.246 -7.585 6.460 1.00 59.25 131 PHE A N 1
ATOM 1015 C CA . PHE A 1 131 ? 16.502 -6.689 7.362 1.00 59.25 131 PHE A CA 1
ATOM 1016 C C . PHE A 1 131 ? 17.318 -5.477 7.824 1.00 59.25 131 PHE A C 1
ATOM 1018 O O . PHE A 1 131 ? 16.749 -4.467 8.233 1.00 59.25 131 PHE A O 1
ATOM 1025 N N . ILE A 1 132 ? 18.644 -5.547 7.750 1.00 59.53 132 ILE A N 1
ATOM 1026 C CA . ILE A 1 132 ? 19.517 -4.421 8.106 1.00 59.53 132 ILE A CA 1
ATOM 1027 C C . ILE A 1 132 ? 19.434 -3.309 7.041 1.00 59.53 132 ILE A C 1
ATOM 1029 O O . ILE A 1 132 ? 19.607 -2.131 7.347 1.00 59.53 132 ILE A O 1
ATOM 1033 N N . LYS A 1 133 ? 19.095 -3.656 5.792 1.00 67.69 133 LYS A N 1
ATOM 1034 C CA . LYS A 1 133 ? 19.042 -2.733 4.642 1.00 67.69 133 LYS A CA 1
ATOM 1035 C C . LYS A 1 133 ? 17.619 -2.299 4.269 1.00 67.69 133 LYS A C 1
ATOM 1037 O O . LYS A 1 133 ? 17.314 -2.111 3.092 1.00 67.69 133 LYS A O 1
ATOM 1042 N N . LEU A 1 134 ? 16.734 -2.138 5.253 1.00 74.00 134 LEU A N 1
ATOM 1043 C CA . LEU A 1 134 ? 15.375 -1.656 4.999 1.00 74.00 134 LEU A CA 1
ATOM 1044 C C . LEU A 1 134 ? 15.381 -0.203 4.514 1.00 74.00 134 LEU A C 1
ATOM 1046 O O . LEU A 1 134 ? 16.053 0.661 5.075 1.00 74.00 134 LEU A O 1
ATOM 1050 N N . ASN A 1 135 ? 14.577 0.084 3.490 1.00 83.12 135 ASN A N 1
ATOM 1051 C CA . ASN A 1 135 ? 14.418 1.441 2.981 1.00 83.12 135 ASN A CA 1
ATOM 1052 C C . ASN A 1 135 ? 13.673 2.319 4.015 1.00 83.12 135 ASN A C 1
ATOM 1054 O O . ASN A 1 135 ? 12.502 2.038 4.304 1.00 83.12 135 ASN A O 1
ATOM 1058 N N . PRO A 1 136 ? 14.276 3.415 4.522 1.00 85.44 136 PRO A N 1
ATOM 1059 C CA . PRO A 1 136 ? 13.631 4.288 5.505 1.00 85.44 136 PRO A CA 1
ATOM 1060 C C . PRO A 1 136 ? 12.296 4.868 5.024 1.00 85.44 136 PRO A C 1
ATOM 1062 O O . PRO A 1 136 ? 11.369 5.039 5.814 1.00 85.44 136 PRO A O 1
ATOM 1065 N N . ILE A 1 137 ? 12.159 5.123 3.718 1.00 88.06 137 ILE A N 1
ATOM 1066 C CA . ILE A 1 137 ? 10.924 5.655 3.127 1.00 88.06 137 ILE A CA 1
ATOM 1067 C C . ILE A 1 137 ? 9.790 4.635 3.258 1.00 88.06 137 ILE A C 1
ATOM 1069 O O . ILE A 1 137 ? 8.675 5.002 3.622 1.00 88.06 137 ILE A O 1
ATOM 1073 N N . ALA A 1 138 ? 10.062 3.350 3.020 1.00 89.44 138 ALA A N 1
ATOM 1074 C CA . ALA A 1 138 ? 9.043 2.312 3.151 1.00 89.44 138 ALA A CA 1
ATOM 1075 C C . ALA A 1 138 ? 8.562 2.170 4.600 1.00 89.44 138 ALA A C 1
ATOM 1077 O O . ALA A 1 138 ? 7.361 2.047 4.843 1.00 89.44 138 ALA A O 1
ATOM 1078 N N . ILE A 1 139 ? 9.484 2.265 5.562 1.00 89.81 139 ILE A N 1
ATOM 1079 C CA . ILE A 1 139 ? 9.163 2.259 6.993 1.00 89.81 139 ILE A CA 1
ATOM 1080 C C . ILE A 1 139 ? 8.251 3.441 7.344 1.00 89.81 139 ILE A C 1
ATOM 1082 O O . ILE A 1 139 ? 7.201 3.247 7.957 1.00 89.81 139 ILE A O 1
ATOM 1086 N N . LEU A 1 140 ? 8.604 4.657 6.914 1.00 92.00 140 LEU A N 1
ATOM 1087 C CA . LEU A 1 140 ? 7.780 5.849 7.140 1.00 92.00 140 LEU A CA 1
ATOM 1088 C C . LEU A 1 140 ? 6.375 5.688 6.555 1.00 92.00 140 LEU A C 1
ATOM 1090 O O . LEU A 1 140 ? 5.390 6.047 7.201 1.00 92.00 140 LEU A O 1
ATOM 1094 N N . ILE A 1 141 ? 6.264 5.104 5.361 1.00 93.06 141 ILE A N 1
ATOM 1095 C CA . ILE A 1 141 ? 4.967 4.830 4.742 1.00 93.06 141 ILE A CA 1
ATOM 1096 C C . ILE A 1 141 ? 4.142 3.861 5.599 1.00 93.06 141 ILE A C 1
ATOM 1098 O O . ILE A 1 141 ? 2.957 4.118 5.820 1.00 93.06 141 ILE A O 1
ATOM 1102 N N . VAL A 1 142 ? 4.743 2.785 6.122 1.00 92.12 142 VAL A N 1
ATOM 1103 C CA . VAL A 1 142 ? 4.050 1.855 7.032 1.00 92.12 142 VAL A CA 1
ATOM 1104 C C . VAL A 1 142 ? 3.537 2.600 8.266 1.00 92.12 142 VAL A C 1
ATOM 1106 O O . VAL A 1 142 ? 2.363 2.452 8.603 1.00 92.12 142 VAL A O 1
ATOM 1109 N N . ILE A 1 143 ? 4.344 3.466 8.885 1.00 91.75 143 ILE A N 1
ATOM 1110 C CA . ILE A 1 143 ? 3.930 4.270 10.052 1.00 91.75 143 ILE A CA 1
ATOM 1111 C C . ILE A 1 143 ? 2.728 5.170 9.711 1.00 91.75 143 ILE A C 1
ATOM 1113 O O . ILE A 1 143 ? 1.731 5.179 10.435 1.00 91.75 143 ILE A O 1
ATOM 1117 N N . ILE A 1 144 ? 2.767 5.876 8.577 1.00 93.06 144 ILE A N 1
ATOM 1118 C CA . ILE A 1 144 ? 1.659 6.734 8.114 1.00 93.06 144 ILE A CA 1
ATOM 1119 C C . ILE A 1 144 ? 0.384 5.911 7.877 1.00 93.06 144 ILE A C 1
ATOM 1121 O O . ILE A 1 144 ? -0.725 6.335 8.217 1.00 93.06 144 ILE A O 1
ATOM 1125 N N . VAL A 1 145 ? 0.510 4.715 7.299 1.00 93.31 145 VAL A N 1
ATOM 1126 C CA . VAL A 1 145 ? -0.628 3.811 7.088 1.00 93.31 145 VAL A CA 1
ATOM 1127 C C . VAL A 1 145 ? -1.209 3.346 8.427 1.00 93.31 145 VAL A C 1
ATOM 1129 O O . VAL A 1 145 ? -2.436 3.340 8.580 1.00 93.31 145 VAL A O 1
ATOM 1132 N N . MET A 1 146 ? -0.368 3.051 9.420 1.00 91.38 146 MET A N 1
ATOM 1133 C CA . MET A 1 146 ? -0.815 2.672 10.765 1.00 91.38 146 MET A CA 1
ATOM 1134 C C . MET A 1 146 ? -1.594 3.786 11.459 1.00 91.38 146 MET A C 1
ATOM 1136 O O . MET A 1 146 ? -2.602 3.510 12.110 1.00 91.38 146 MET A O 1
ATOM 1140 N N . GLU A 1 147 ? -1.236 5.051 11.244 1.00 91.56 147 GLU A N 1
ATOM 1141 C CA . GLU A 1 147 ? -2.028 6.186 11.729 1.00 91.56 147 GLU A CA 1
ATOM 1142 C C . GLU A 1 147 ? -3.481 6.118 11.226 1.00 91.56 147 GLU A C 1
ATOM 1144 O O . GLU A 1 147 ? -4.446 6.315 11.971 1.00 91.56 147 GLU A O 1
ATOM 1149 N N . VAL A 1 148 ? -3.668 5.805 9.939 1.00 91.00 148 VAL A N 1
ATOM 1150 C CA . VAL A 1 148 ? -5.001 5.641 9.342 1.00 91.00 148 VAL A CA 1
ATOM 1151 C C . VAL A 1 148 ? -5.723 4.429 9.933 1.00 91.00 148 VAL A C 1
ATOM 1153 O O . VAL A 1 148 ? -6.940 4.489 10.137 1.00 91.00 148 VAL A O 1
ATOM 1156 N N . PHE A 1 149 ? -4.999 3.355 10.246 1.00 90.44 149 PHE A N 1
ATOM 1157 C CA . PHE A 1 149 ? -5.568 2.155 10.862 1.00 90.44 149 PHE A CA 1
ATOM 1158 C C . PHE A 1 149 ? -6.103 2.469 12.262 1.00 90.44 149 PHE A C 1
ATOM 1160 O O . PHE A 1 149 ? -7.266 2.172 12.550 1.00 90.44 149 PHE A O 1
ATOM 1167 N N . ILE A 1 150 ? -5.313 3.164 13.084 1.00 89.81 150 ILE A N 1
ATOM 1168 C CA . ILE A 1 150 ? -5.694 3.611 14.432 1.00 89.81 150 ILE A CA 1
ATOM 1169 C C . ILE A 1 150 ? -6.921 4.526 14.364 1.00 89.81 150 ILE A C 1
ATOM 1171 O O . ILE A 1 150 ? -7.908 4.313 15.072 1.00 89.81 150 ILE A O 1
ATOM 1175 N N . ARG A 1 151 ? -6.929 5.502 13.446 1.00 89.44 151 ARG A N 1
ATOM 1176 C CA . ARG A 1 151 ? -8.095 6.379 13.236 1.00 89.44 151 ARG A CA 1
ATOM 1177 C C . ARG A 1 151 ? -9.354 5.602 12.880 1.00 89.44 151 ARG A C 1
ATOM 1179 O O . ARG A 1 151 ? -10.437 5.928 13.371 1.00 89.44 151 ARG A O 1
ATOM 1186 N N . SER A 1 152 ? -9.238 4.592 12.019 1.00 89.81 152 SER A N 1
ATOM 1187 C CA . SER A 1 152 ? -10.380 3.741 11.693 1.00 89.81 152 SER A CA 1
ATOM 1188 C C . SER A 1 152 ? -10.857 2.972 12.911 1.00 89.81 152 SER A C 1
ATOM 1190 O O . SER A 1 152 ? -12.062 2.960 13.156 1.00 89.81 152 SER A O 1
ATOM 1192 N N . TYR A 1 153 ? -9.935 2.380 13.674 1.00 88.19 153 TYR A N 1
ATOM 1193 C CA . TYR A 1 153 ? -10.253 1.628 14.883 1.00 88.19 153 TYR A CA 1
ATOM 1194 C C . TYR A 1 153 ? -11.096 2.459 15.846 1.00 88.19 153 TYR A C 1
ATOM 1196 O O . TYR A 1 153 ? -12.173 2.020 16.251 1.00 88.19 153 TYR A O 1
ATOM 1204 N N . ILE A 1 154 ? -10.651 3.683 16.141 1.00 85.88 154 ILE A N 1
ATOM 1205 C CA . ILE A 1 154 ? -11.343 4.587 17.067 1.00 85.88 154 ILE A CA 1
ATOM 1206 C C . ILE A 1 154 ? -12.744 4.949 16.547 1.00 85.88 154 ILE A C 1
ATOM 1208 O O . ILE A 1 154 ? -13.692 4.995 17.323 1.00 85.88 154 ILE A O 1
ATOM 1212 N N . ARG A 1 155 ? -12.901 5.190 15.237 1.00 86.88 155 ARG A N 1
ATOM 1213 C CA . ARG A 1 155 ? -14.174 5.661 14.653 1.00 86.88 155 ARG A CA 1
ATOM 1214 C C . ARG A 1 155 ? -15.197 4.559 14.390 1.00 86.88 155 ARG A C 1
ATOM 1216 O O . ARG A 1 155 ? -16.392 4.796 14.512 1.00 86.88 155 ARG A O 1
ATOM 1223 N N . LYS A 1 156 ? -14.755 3.388 13.927 1.00 86.44 156 LYS A N 1
ATOM 1224 C CA . LYS A 1 156 ? -15.631 2.317 13.410 1.00 86.44 156 LYS A CA 1
ATOM 1225 C C . LYS A 1 156 ? -15.703 1.101 14.337 1.00 86.44 156 LYS A C 1
ATOM 1227 O O . LYS A 1 156 ? -16.464 0.175 14.051 1.0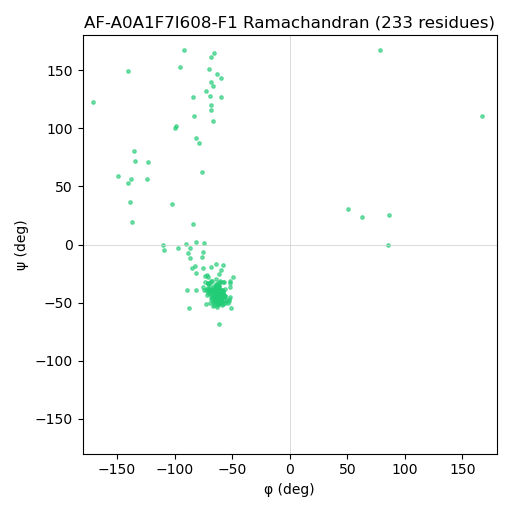0 86.44 156 LYS A O 1
ATOM 1232 N N . GLY A 1 157 ? -14.926 1.099 15.421 1.00 85.56 157 GLY A N 1
ATOM 1233 C CA . GLY A 1 157 ? -14.775 -0.024 16.341 1.00 85.56 157 GLY A CA 1
ATOM 1234 C C . GLY A 1 157 ? -13.836 -1.108 15.806 1.00 85.56 157 GLY A C 1
ATOM 1235 O O . GLY A 1 157 ? -13.492 -1.136 14.618 1.00 85.56 157 GLY A O 1
ATOM 1236 N N . TRP A 1 158 ? -13.438 -2.026 16.689 1.00 83.38 158 TRP A N 1
ATOM 1237 C CA . TRP A 1 158 ? -12.393 -3.014 16.408 1.00 83.38 158 TRP A CA 1
ATOM 1238 C C . TRP A 1 158 ? -12.767 -3.998 15.292 1.00 83.38 158 TRP A C 1
ATOM 1240 O O . TRP A 1 158 ? -12.019 -4.133 14.328 1.00 83.38 158 TRP A O 1
ATOM 1250 N N . ARG A 1 159 ? -13.962 -4.614 15.350 1.00 87.38 159 ARG A N 1
ATOM 1251 C CA . ARG A 1 159 ? -14.400 -5.645 14.384 1.00 87.38 159 ARG A CA 1
ATOM 1252 C C . ARG A 1 159 ? -14.422 -5.123 12.951 1.00 87.38 159 ARG A C 1
ATOM 1254 O O . ARG A 1 159 ? -13.837 -5.716 12.049 1.00 87.38 159 ARG A O 1
ATOM 1261 N N . LYS A 1 160 ? -15.091 -3.983 12.741 1.00 88.88 160 LYS A N 1
ATOM 1262 C CA . LYS A 1 160 ? -15.204 -3.371 11.410 1.00 88.88 160 LYS A CA 1
ATOM 1263 C C . LYS A 1 160 ? -13.847 -2.882 10.917 1.00 88.88 160 LYS A C 1
ATOM 1265 O O . LYS A 1 160 ? -13.555 -3.014 9.734 1.00 88.88 160 LYS A O 1
ATOM 1270 N N . SER A 1 161 ? -13.023 -2.330 11.801 1.00 87.75 161 SER A N 1
ATOM 1271 C CA . SER A 1 161 ? -11.718 -1.799 11.407 1.00 87.75 161 SER A CA 1
ATOM 1272 C C . SER A 1 161 ? -10.737 -2.896 11.047 1.00 87.75 161 SER A C 1
ATOM 1274 O O . SER A 1 161 ? -10.078 -2.765 10.025 1.00 87.75 161 SER A O 1
ATOM 1276 N N . LEU A 1 162 ? -10.699 -3.997 11.799 1.00 89.81 162 LEU A N 1
ATOM 1277 C CA . LEU A 1 162 ? -9.848 -5.139 11.479 1.00 89.81 162 LEU A CA 1
ATOM 1278 C C . LEU A 1 162 ? -10.207 -5.733 10.112 1.00 89.81 162 LEU A C 1
ATOM 1280 O O . LEU A 1 162 ? -9.321 -5.979 9.301 1.00 89.81 162 LEU A O 1
ATOM 1284 N N . PHE A 1 163 ? -11.503 -5.856 9.807 1.00 91.56 163 PHE A N 1
ATOM 1285 C CA . PHE A 1 163 ? -11.962 -6.290 8.485 1.00 91.56 163 PHE A CA 1
ATOM 1286 C C . PHE A 1 163 ? -11.509 -5.337 7.364 1.00 91.56 163 PHE A C 1
ATOM 1288 O O . PHE A 1 163 ? -11.026 -5.777 6.323 1.00 91.56 163 PHE A O 1
ATOM 1295 N N . LEU A 1 164 ? -11.619 -4.020 7.571 1.00 91.12 164 LEU A N 1
ATOM 1296 C CA . LEU A 1 164 ? -11.164 -3.028 6.589 1.00 91.12 164 LEU A CA 1
ATOM 1297 C C . LEU A 1 164 ? -9.636 -3.012 6.431 1.00 91.12 164 LEU A C 1
ATOM 1299 O O . LEU A 1 164 ? -9.148 -2.847 5.313 1.00 91.12 164 LEU A O 1
ATOM 1303 N N . VAL A 1 165 ? -8.885 -3.177 7.523 1.00 91.88 165 VAL A N 1
ATOM 1304 C CA . VAL A 1 165 ? -7.419 -3.284 7.524 1.00 91.88 165 VAL A CA 1
ATOM 1305 C C . VAL A 1 165 ? -6.991 -4.521 6.748 1.00 91.88 165 VAL A C 1
ATOM 1307 O O . VAL A 1 165 ? -6.222 -4.387 5.803 1.00 91.88 165 VAL A O 1
ATOM 1310 N N . ALA A 1 166 ? -7.546 -5.692 7.067 1.00 92.75 166 ALA A N 1
ATOM 1311 C CA . ALA A 1 166 ? -7.236 -6.943 6.381 1.00 92.75 166 ALA A CA 1
ATOM 1312 C C . ALA A 1 166 ? -7.506 -6.845 4.871 1.00 92.75 166 ALA A C 1
ATOM 1314 O O . ALA A 1 166 ? -6.654 -7.210 4.067 1.00 92.75 166 ALA A O 1
ATOM 1315 N N . ASN A 1 167 ? -8.634 -6.248 4.476 1.00 92.88 167 ASN A N 1
ATOM 1316 C CA . ASN A 1 167 ? -8.935 -5.973 3.068 1.00 92.88 167 ASN A CA 1
ATOM 1317 C C . ASN A 1 167 ? -7.936 -5.010 2.415 1.00 92.88 167 ASN A C 1
ATOM 1319 O O . ASN A 1 167 ? -7.590 -5.177 1.251 1.00 92.88 167 ASN A O 1
ATOM 1323 N N . THR A 1 168 ? -7.485 -3.988 3.146 1.00 93.94 168 THR A N 1
ATOM 1324 C CA . THR A 1 168 ? -6.507 -3.007 2.648 1.00 93.94 168 THR A CA 1
ATOM 1325 C C . THR A 1 168 ? -5.145 -3.658 2.435 1.00 93.94 168 THR A C 1
ATOM 1327 O O . THR A 1 168 ? -4.542 -3.467 1.384 1.00 93.94 168 THR A O 1
ATOM 1330 N N . VAL A 1 169 ? -4.689 -4.452 3.405 1.00 94.50 169 VAL A N 1
ATOM 1331 C CA . VAL A 1 169 ? -3.432 -5.205 3.340 1.00 94.50 169 VAL A CA 1
ATOM 1332 C C . VAL A 1 169 ? -3.496 -6.233 2.211 1.00 94.50 169 VAL A C 1
ATOM 1334 O O . VAL A 1 169 ? -2.616 -6.243 1.359 1.00 94.50 169 VAL A O 1
ATOM 1337 N N . GLY A 1 170 ? -4.568 -7.026 2.129 1.00 94.12 170 GLY A N 1
ATOM 1338 C CA . GLY A 1 170 ? -4.757 -8.009 1.059 1.00 94.12 170 GLY A CA 1
ATOM 1339 C C . GLY A 1 170 ? -4.767 -7.380 -0.335 1.00 94.12 170 GLY A C 1
ATOM 1340 O O . GLY A 1 170 ? -4.082 -7.862 -1.234 1.00 94.12 170 GLY A O 1
ATOM 1341 N N . LEU A 1 171 ? -5.471 -6.257 -0.512 1.00 94.50 171 LEU A N 1
ATOM 1342 C CA . LEU A 1 171 ? -5.478 -5.539 -1.786 1.00 94.50 171 LEU A CA 1
ATOM 1343 C C . LEU A 1 171 ? -4.099 -4.947 -2.124 1.00 94.50 171 LEU A C 1
ATOM 1345 O O . LEU A 1 171 ? -3.682 -5.011 -3.278 1.00 94.50 171 LEU A O 1
ATOM 1349 N N . ALA A 1 172 ? -3.378 -4.411 -1.136 1.00 94.94 172 ALA A N 1
ATOM 1350 C CA . ALA A 1 172 ? -2.020 -3.910 -1.330 1.00 94.94 172 ALA A CA 1
ATOM 1351 C C . ALA A 1 172 ? -1.048 -5.025 -1.746 1.00 94.94 172 ALA A C 1
ATOM 1353 O O . ALA A 1 172 ? -0.250 -4.811 -2.654 1.00 94.94 172 ALA A O 1
ATOM 1354 N N . TYR A 1 173 ? -1.159 -6.217 -1.153 1.00 94.31 173 TYR A N 1
ATOM 1355 C CA . TYR A 1 173 ? -0.374 -7.388 -1.548 1.00 94.31 173 TYR A CA 1
ATOM 1356 C C . TYR A 1 173 ? -0.661 -7.839 -2.975 1.00 94.31 173 TYR A C 1
ATOM 1358 O O . TYR A 1 173 ? 0.272 -8.100 -3.726 1.00 94.31 173 TYR A O 1
ATOM 1366 N N . LEU A 1 174 ? -1.933 -7.900 -3.375 1.00 94.56 174 LEU A N 1
ATOM 1367 C CA . LEU A 1 174 ? -2.282 -8.250 -4.753 1.00 94.56 174 LEU A CA 1
ATOM 1368 C C . LEU A 1 174 ? -1.670 -7.273 -5.753 1.00 94.56 174 LEU A C 1
ATOM 1370 O O . LEU A 1 174 ? -1.117 -7.698 -6.762 1.00 94.56 174 LEU A O 1
ATOM 1374 N N . ILE A 1 175 ? -1.730 -5.974 -5.461 1.00 94.06 175 ILE A N 1
ATOM 1375 C CA . ILE A 1 175 ? -1.121 -4.967 -6.330 1.00 94.06 175 ILE A CA 1
ATOM 1376 C C . ILE A 1 175 ? 0.397 -5.108 -6.340 1.00 94.06 175 ILE A C 1
ATOM 1378 O O . ILE A 1 175 ? 0.993 -5.072 -7.412 1.00 94.06 175 ILE A O 1
ATOM 1382 N N . PHE A 1 176 ? 1.008 -5.309 -5.171 1.00 92.94 176 PHE A N 1
ATOM 1383 C CA . PHE A 1 176 ? 2.435 -5.570 -5.034 1.00 92.94 176 PHE A CA 1
ATOM 1384 C C . PHE A 1 176 ? 2.884 -6.735 -5.928 1.00 92.94 176 PHE A C 1
ATOM 1386 O O . PHE A 1 176 ? 3.820 -6.568 -6.704 1.00 92.94 176 PHE A O 1
ATOM 1393 N N . PHE A 1 177 ? 2.180 -7.870 -5.899 1.00 92.38 177 PHE A N 1
ATOM 1394 C CA . PHE A 1 177 ? 2.515 -9.024 -6.737 1.00 92.38 177 PHE A CA 1
ATOM 1395 C C . PHE A 1 177 ? 2.460 -8.724 -8.234 1.00 92.38 177 PHE A C 1
ATOM 1397 O O . PHE A 1 177 ? 3.239 -9.309 -8.982 1.00 92.38 177 PHE A O 1
ATOM 1404 N N . VAL A 1 178 ? 1.572 -7.823 -8.666 1.00 92.44 178 VAL A N 1
ATOM 1405 C CA . VAL A 1 178 ? 1.481 -7.382 -10.064 1.00 92.44 178 VAL A CA 1
ATOM 1406 C C . VAL A 1 178 ? 2.662 -6.481 -10.424 1.00 92.44 178 VAL A C 1
ATOM 1408 O O . VAL A 1 178 ? 3.339 -6.733 -11.415 1.00 92.44 178 VAL A O 1
ATOM 1411 N N . ILE A 1 179 ? 2.945 -5.448 -9.625 1.00 91.31 179 ILE A N 1
ATOM 1412 C CA . ILE A 1 179 ? 3.989 -4.455 -9.946 1.00 91.31 179 ILE A CA 1
ATOM 1413 C C . ILE A 1 179 ? 5.417 -4.964 -9.722 1.00 91.31 179 ILE A C 1
ATOM 1415 O O . ILE A 1 179 ? 6.356 -4.404 -10.287 1.00 91.31 179 ILE A O 1
ATOM 1419 N N . ALA A 1 180 ? 5.589 -6.012 -8.912 1.00 88.56 180 ALA A N 1
ATOM 1420 C CA . ALA A 1 180 ? 6.882 -6.644 -8.665 1.00 88.56 180 ALA A CA 1
ATOM 1421 C C . ALA A 1 180 ? 7.355 -7.540 -9.827 1.00 88.56 180 ALA A C 1
ATOM 1423 O O . ALA A 1 180 ? 8.510 -7.950 -9.837 1.00 88.56 180 ALA A O 1
ATOM 1424 N N . GLN A 1 181 ? 6.499 -7.841 -10.812 1.00 89.25 181 GLN A N 1
ATOM 1425 C CA . GLN A 1 181 ? 6.893 -8.625 -11.986 1.00 89.25 181 GLN A CA 1
ATOM 1426 C C . GLN A 1 181 ? 7.773 -7.804 -12.935 1.00 89.25 181 GLN A C 1
ATOM 1428 O O . GLN A 1 181 ? 7.393 -6.709 -13.359 1.00 89.25 181 GLN A O 1
ATOM 1433 N N . GLU A 1 182 ? 8.894 -8.375 -13.376 1.00 86.94 182 GLU A N 1
ATOM 1434 C CA . GLU A 1 182 ? 9.785 -7.731 -14.351 1.00 86.94 182 GLU A CA 1
ATOM 1435 C C . GLU A 1 182 ? 9.094 -7.495 -15.705 1.00 86.94 182 GLU A C 1
ATOM 1437 O O . GLU A 1 182 ? 9.264 -6.448 -16.326 1.00 86.94 182 GLU A O 1
ATOM 1442 N N . ASN A 1 183 ? 8.208 -8.409 -16.114 1.00 88.88 183 ASN A N 1
ATOM 1443 C CA . ASN A 1 183 ? 7.399 -8.259 -17.327 1.00 88.88 183 ASN A CA 1
ATOM 1444 C C . ASN A 1 183 ? 6.548 -6.983 -17.307 1.00 88.88 183 ASN A C 1
ATOM 1446 O O . ASN A 1 183 ? 6.427 -6.302 -18.323 1.00 88.88 183 ASN A O 1
ATOM 1450 N N . VAL A 1 184 ? 5.976 -6.640 -16.147 1.00 89.00 184 VAL A N 1
ATOM 1451 C CA . VAL A 1 184 ? 5.155 -5.432 -15.993 1.00 89.00 184 VAL A CA 1
ATOM 1452 C C . VAL A 1 184 ? 6.034 -4.188 -16.069 1.00 89.00 184 VAL A C 1
ATOM 1454 O O . VAL A 1 184 ? 5.674 -3.234 -16.757 1.00 89.00 184 VAL A O 1
ATOM 1457 N N . LYS A 1 185 ? 7.216 -4.220 -15.444 1.00 88.81 185 LYS A N 1
ATOM 1458 C CA . LYS A 1 185 ? 8.204 -3.138 -15.530 1.00 88.81 185 LYS A CA 1
ATOM 1459 C C . LYS A 1 185 ? 8.609 -2.871 -16.982 1.00 88.81 185 LYS A C 1
ATOM 1461 O O . LYS A 1 185 ? 8.519 -1.734 -17.442 1.00 88.81 185 LYS A O 1
ATOM 1466 N N . ASN A 1 186 ? 8.998 -3.917 -17.710 1.00 88.75 186 ASN A N 1
ATOM 1467 C CA . ASN A 1 186 ? 9.450 -3.813 -19.098 1.00 88.75 186 ASN A CA 1
ATOM 1468 C C . ASN A 1 186 ? 8.322 -3.346 -20.026 1.00 88.75 186 ASN A C 1
ATOM 1470 O O . ASN A 1 186 ? 8.539 -2.477 -20.866 1.00 88.75 186 ASN A O 1
ATOM 1474 N N . PHE A 1 187 ? 7.099 -3.848 -19.827 1.00 89.62 187 PHE A N 1
ATOM 1475 C CA . PHE A 1 187 ? 5.927 -3.412 -20.586 1.00 89.62 187 PHE A CA 1
ATOM 1476 C C . PHE A 1 187 ? 5.628 -1.920 -20.392 1.00 89.62 187 PHE A C 1
ATOM 1478 O O . PHE A 1 187 ? 5.388 -1.204 -21.361 1.00 89.62 187 PHE A O 1
ATOM 1485 N N . VAL A 1 188 ? 5.676 -1.433 -19.150 1.00 88.75 188 VAL A N 1
ATOM 1486 C CA . VAL A 1 188 ? 5.392 -0.027 -18.827 1.00 88.75 188 VAL A CA 1
ATOM 1487 C C . VAL A 1 188 ? 6.485 0.913 -19.346 1.00 88.75 188 VAL A C 1
ATOM 1489 O O . VAL A 1 188 ? 6.177 2.032 -19.754 1.00 88.75 188 VAL A O 1
ATOM 1492 N N . LEU A 1 189 ? 7.744 0.466 -19.376 1.00 87.00 189 LEU A N 1
ATOM 1493 C CA . LEU A 1 189 ? 8.850 1.226 -19.966 1.00 87.00 189 LEU A CA 1
ATOM 1494 C C . LEU A 1 189 ? 8.790 1.271 -21.498 1.00 87.00 189 LEU A C 1
ATOM 1496 O O . LEU A 1 189 ? 9.075 2.318 -22.075 1.00 87.00 189 LEU A O 1
ATOM 1500 N N . ALA A 1 190 ? 8.391 0.172 -22.143 1.00 87.44 190 ALA A N 1
ATOM 1501 C CA . ALA A 1 190 ? 8.208 0.116 -23.593 1.00 87.44 190 ALA A CA 1
ATOM 1502 C C . ALA A 1 190 ? 6.991 0.939 -24.053 1.00 87.44 190 ALA A C 1
ATOM 1504 O O . ALA A 1 190 ? 7.062 1.661 -25.046 1.00 87.44 190 ALA A O 1
ATOM 1505 N N . HIS A 1 191 ? 5.889 0.881 -23.297 1.00 88.38 191 HIS A N 1
ATOM 1506 C CA . HIS A 1 191 ? 4.622 1.542 -23.618 1.00 88.38 191 HIS A CA 1
ATOM 1507 C C . HIS A 1 191 ? 4.161 2.493 -22.498 1.00 88.38 191 HIS A C 1
ATOM 1509 O O . HIS A 1 191 ? 3.148 2.250 -21.837 1.00 88.38 191 HIS A O 1
ATOM 1515 N N . PRO A 1 192 ? 4.831 3.638 -22.289 1.00 85.50 192 PRO A N 1
ATOM 1516 C CA . PRO A 1 192 ? 4.412 4.631 -21.289 1.00 85.50 192 PRO A CA 1
ATOM 1517 C C . PRO A 1 192 ? 3.036 5.264 -21.591 1.00 85.50 192 PRO A C 1
ATOM 1519 O O . PRO A 1 192 ? 2.386 5.813 -20.699 1.00 85.50 192 PRO A O 1
ATOM 1522 N N . GLU A 1 193 ? 2.541 5.145 -22.828 1.00 88.06 193 GLU A N 1
ATOM 1523 C CA . GLU A 1 193 ? 1.180 5.535 -23.235 1.00 88.06 193 GLU A CA 1
ATOM 1524 C C . GLU A 1 193 ? 0.065 4.825 -22.453 1.00 88.06 193 GLU A C 1
ATOM 1526 O O . GLU A 1 193 ? -1.057 5.332 -22.376 1.00 88.06 193 GLU A O 1
ATOM 1531 N N . VAL A 1 194 ? 0.384 3.710 -21.787 1.00 86.81 194 VAL A N 1
ATOM 1532 C CA . VAL A 1 194 ? -0.505 3.005 -20.856 1.00 86.81 194 VAL A CA 1
ATOM 1533 C C . VAL A 1 194 ? -1.090 3.949 -19.796 1.00 86.81 194 VAL A C 1
ATOM 1535 O O . VAL A 1 194 ? -2.246 3.779 -19.408 1.00 86.81 194 VAL A O 1
ATOM 1538 N N . ILE A 1 195 ? -0.379 5.003 -19.376 1.00 87.06 195 ILE A N 1
ATOM 1539 C CA . ILE A 1 195 ? -0.934 5.981 -18.424 1.00 87.06 195 ILE A CA 1
ATOM 1540 C C . ILE A 1 195 ? -2.181 6.669 -18.984 1.00 87.06 195 ILE A C 1
ATOM 1542 O O . ILE A 1 195 ? -3.167 6.840 -18.267 1.00 87.06 195 ILE A O 1
ATOM 1546 N N . LEU A 1 196 ? -2.191 7.048 -20.260 1.00 86.94 196 LEU A N 1
ATOM 1547 C CA . LEU A 1 196 ? -3.355 7.715 -20.847 1.00 86.94 196 LEU A CA 1
ATOM 1548 C C . LEU A 1 196 ? -4.574 6.785 -20.837 1.00 86.94 196 LEU A C 1
ATOM 1550 O O . LEU A 1 196 ? -5.681 7.209 -20.493 1.00 86.94 196 LEU A O 1
ATOM 1554 N N . PHE A 1 197 ? -4.351 5.494 -21.095 1.00 86.94 197 PHE A N 1
ATOM 1555 C CA . PHE A 1 197 ? -5.385 4.472 -20.961 1.00 86.94 197 PHE A CA 1
ATOM 1556 C C . PHE A 1 197 ? -5.893 4.346 -19.523 1.00 86.94 197 PHE A C 1
ATOM 1558 O O . PHE A 1 197 ? -7.099 4.225 -19.323 1.00 86.94 197 PHE A O 1
ATOM 1565 N N . THR A 1 198 ? -5.024 4.447 -18.511 1.00 88.81 198 THR A N 1
ATOM 1566 C CA . THR A 1 198 ? -5.457 4.410 -17.102 1.00 88.81 198 THR A CA 1
ATOM 1567 C C . THR A 1 198 ? -6.360 5.584 -16.722 1.00 88.81 198 THR A C 1
ATOM 1569 O O . THR A 1 198 ? -7.321 5.406 -15.971 1.00 88.81 198 THR A O 1
ATOM 1572 N N . VAL A 1 199 ? -6.122 6.780 -17.270 1.00 86.94 199 VAL A N 1
ATOM 1573 C CA . VAL A 1 199 ? -6.992 7.948 -17.050 1.00 86.94 199 VAL A CA 1
ATOM 1574 C C . VAL A 1 199 ? -8.366 7.709 -17.671 1.00 86.94 199 VAL A C 1
ATOM 1576 O O . VAL A 1 199 ? -9.385 7.868 -16.996 1.00 86.94 199 VAL A O 1
ATOM 1579 N N . PHE A 1 200 ? -8.404 7.257 -18.925 1.00 88.62 200 PHE A N 1
ATOM 1580 C CA . PHE A 1 200 ? -9.653 6.930 -19.612 1.00 88.62 200 PHE A CA 1
ATOM 1581 C C . PHE A 1 200 ? -10.432 5.820 -18.891 1.00 88.62 200 PHE A C 1
ATOM 1583 O O . PHE A 1 200 ? -11.636 5.941 -18.653 1.00 88.62 200 PHE A O 1
ATOM 1590 N N . PHE A 1 201 ? -9.731 4.774 -18.457 1.00 88.00 201 PHE A N 1
ATOM 1591 C CA . PHE A 1 201 ? -10.304 3.668 -17.702 1.00 88.00 201 PHE A CA 1
ATOM 1592 C C . PHE A 1 201 ? -10.893 4.135 -16.365 1.00 88.00 201 PHE A C 1
ATOM 1594 O O . PHE A 1 201 ? -12.026 3.783 -16.040 1.00 88.00 201 PHE A O 1
ATOM 1601 N N . ASN A 1 202 ? -10.198 5.006 -15.626 1.00 86.12 202 ASN A N 1
ATOM 1602 C CA . ASN A 1 202 ? -10.729 5.588 -14.390 1.00 86.12 202 ASN A CA 1
ATOM 1603 C C . ASN A 1 202 ? -12.006 6.406 -14.615 1.00 86.12 202 ASN A C 1
ATOM 1605 O O . ASN A 1 202 ? -12.904 6.350 -13.776 1.00 86.12 202 ASN A O 1
ATOM 1609 N N . ILE A 1 203 ? -12.123 7.132 -15.733 1.00 86.88 203 ILE A N 1
ATOM 1610 C CA . ILE A 1 203 ? -13.350 7.870 -16.073 1.00 86.88 203 ILE A CA 1
ATOM 1611 C C . ILE A 1 203 ? -14.512 6.897 -16.305 1.00 86.88 203 ILE A C 1
ATOM 1613 O O . ILE A 1 203 ? -15.609 7.117 -15.788 1.00 86.88 203 ILE A O 1
ATOM 1617 N N . ILE A 1 204 ? -14.280 5.809 -17.045 1.00 86.44 204 ILE A N 1
ATOM 1618 C CA . ILE A 1 204 ? -15.303 4.784 -17.299 1.00 86.44 204 ILE A CA 1
ATOM 1619 C C . ILE A 1 204 ? -15.745 4.134 -15.989 1.00 86.44 204 ILE A C 1
ATOM 1621 O O . ILE A 1 204 ? -16.943 4.083 -15.704 1.00 86.44 204 ILE A O 1
ATOM 1625 N N . ILE A 1 205 ? -14.796 3.685 -15.165 1.00 84.31 205 ILE A N 1
ATOM 1626 C CA . ILE A 1 205 ? -15.115 3.046 -13.885 1.00 84.31 205 ILE A CA 1
ATOM 1627 C C . ILE A 1 205 ? -15.810 4.036 -12.943 1.00 84.31 205 ILE A C 1
ATOM 1629 O O . ILE A 1 205 ? -16.752 3.666 -12.249 1.00 84.31 205 ILE A O 1
ATOM 1633 N N . GLY A 1 206 ? -15.403 5.306 -12.927 1.00 77.75 206 GLY A N 1
ATOM 1634 C CA . GLY A 1 206 ? -16.048 6.336 -12.111 1.00 77.75 206 GLY A CA 1
ATOM 1635 C C . GLY A 1 206 ? -17.521 6.557 -12.470 1.00 77.75 206 GLY A C 1
ATOM 1636 O O . GLY A 1 206 ? -18.311 6.966 -11.622 1.00 77.75 206 GLY A O 1
ATOM 1637 N N . ARG A 1 207 ? -17.914 6.241 -13.709 1.00 81.62 207 ARG A N 1
ATOM 1638 C CA . ARG A 1 207 ? -19.306 6.287 -14.183 1.00 81.62 207 ARG A CA 1
ATOM 1639 C C . ARG A 1 207 ? -20.058 4.968 -13.984 1.00 81.62 207 ARG A C 1
ATOM 1641 O O . ARG A 1 207 ? -21.233 4.894 -14.346 1.00 81.62 207 ARG A O 1
ATOM 1648 N N . TRP A 1 208 ? -19.425 3.945 -13.411 1.00 76.00 208 TRP A N 1
ATOM 1649 C CA . TRP A 1 208 ? -20.036 2.639 -13.191 1.00 76.00 208 TRP A CA 1
ATOM 1650 C C . TRP A 1 208 ? -21.168 2.736 -12.160 1.00 76.00 208 TRP A C 1
ATOM 1652 O O . TRP A 1 208 ? -20.935 2.889 -10.962 1.00 76.00 208 TRP A O 1
ATOM 1662 N N . ARG A 1 209 ? -22.416 2.647 -12.636 1.00 65.50 209 ARG A N 1
ATOM 1663 C CA . ARG A 1 209 ? -23.634 2.612 -11.800 1.00 65.50 209 ARG A CA 1
ATOM 1664 C C . ARG A 1 209 ? -24.166 1.198 -11.537 1.00 65.50 209 ARG A C 1
ATOM 1666 O O . ARG A 1 209 ? -25.170 1.058 -10.848 1.00 65.50 209 ARG A O 1
ATOM 1673 N N . GLY A 1 210 ? -23.542 0.167 -12.110 1.00 66.38 210 GLY A N 1
ATOM 1674 C CA . GLY A 1 210 ? -23.969 -1.222 -11.929 1.00 66.38 210 GLY A CA 1
ATOM 1675 C C . GLY A 1 210 ? -23.747 -1.732 -10.502 1.00 66.38 210 GLY A C 1
ATOM 1676 O O . GLY A 1 210 ? -22.938 -1.172 -9.759 1.00 66.38 210 GLY A O 1
ATOM 1677 N N . LEU A 1 211 ? -24.442 -2.816 -10.135 1.00 61.03 211 LEU A N 1
ATOM 1678 C CA . LEU A 1 211 ? -24.187 -3.520 -8.876 1.00 61.03 211 LEU A CA 1
ATOM 1679 C C . LEU A 1 211 ? -22.744 -4.037 -8.834 1.00 61.03 211 LEU A C 1
ATOM 1681 O O . LEU A 1 211 ? -22.190 -4.477 -9.845 1.00 61.03 211 LEU A O 1
ATOM 1685 N N . ARG A 1 212 ? -22.141 -3.998 -7.648 1.00 77.06 212 ARG A N 1
ATOM 1686 C CA . ARG A 1 212 ? -20.784 -4.521 -7.422 1.00 77.06 212 ARG A CA 1
ATOM 1687 C C . ARG A 1 212 ? -20.794 -6.046 -7.511 1.00 77.06 212 ARG A C 1
ATOM 1689 O O . ARG A 1 212 ? -21.776 -6.679 -7.128 1.00 77.06 212 ARG A O 1
ATOM 1696 N N . LEU A 1 213 ? -19.684 -6.668 -7.908 1.00 73.06 213 LEU A N 1
ATOM 1697 C CA . LEU A 1 213 ? -19.577 -8.135 -7.978 1.00 73.06 213 LEU A CA 1
ATOM 1698 C C . LEU A 1 213 ? -19.897 -8.800 -6.624 1.00 73.06 213 LEU A C 1
ATOM 1700 O O . LEU A 1 213 ? -20.584 -9.816 -6.550 1.00 73.06 213 LEU A O 1
ATOM 1704 N N . SER A 1 214 ? -19.457 -8.176 -5.529 1.00 70.38 214 SER A N 1
ATOM 1705 C CA . SER A 1 214 ? -19.796 -8.591 -4.161 1.00 70.38 214 SER A CA 1
ATOM 1706 C C . SER A 1 214 ? -21.287 -8.477 -3.824 1.00 70.38 214 SER A C 1
ATOM 1708 O O . SER A 1 214 ? -21.793 -9.254 -3.014 1.00 70.38 214 SER A O 1
ATOM 1710 N N . GLU A 1 215 ? -22.010 -7.541 -4.435 1.00 73.69 215 GLU A N 1
ATOM 1711 C CA . GLU A 1 215 ? -23.462 -7.430 -4.288 1.00 73.69 215 GLU A CA 1
ATOM 1712 C C . GLU A 1 215 ? -24.163 -8.525 -5.083 1.00 73.69 215 GLU A C 1
ATOM 1714 O O . GLU A 1 215 ? -25.086 -9.138 -4.557 1.00 73.69 215 GLU A O 1
ATOM 1719 N N . TYR A 1 216 ? -23.670 -8.857 -6.277 1.00 76.19 216 TYR A N 1
ATOM 1720 C CA . TYR A 1 216 ? -24.186 -9.987 -7.050 1.00 76.19 216 TYR A CA 1
ATOM 1721 C C . TYR A 1 216 ? -24.107 -11.301 -6.257 1.00 76.19 216 TYR A C 1
ATOM 1723 O O . TYR A 1 216 ? -25.090 -12.031 -6.155 1.00 76.19 216 TYR A O 1
ATOM 1731 N N . LEU A 1 217 ? -22.973 -11.561 -5.595 1.00 73.19 217 LEU A N 1
ATOM 1732 C CA . LEU A 1 217 ? -22.809 -12.735 -4.728 1.00 73.19 217 LEU A CA 1
ATOM 1733 C C . LEU A 1 217 ? -23.729 -12.707 -3.497 1.00 73.19 217 LEU A C 1
ATOM 1735 O O . LEU A 1 217 ? -24.236 -13.750 -3.093 1.00 73.19 217 LEU A O 1
ATOM 1739 N N . ARG A 1 218 ? -23.973 -11.528 -2.910 1.00 70.00 218 ARG A N 1
ATOM 1740 C CA . ARG A 1 218 ? -24.863 -11.367 -1.748 1.00 70.00 218 ARG A CA 1
ATOM 1741 C C . ARG A 1 218 ? -26.342 -11.525 -2.113 1.00 70.00 218 ARG A C 1
ATOM 1743 O O . ARG A 1 218 ? -27.093 -12.104 -1.333 1.00 70.00 218 ARG A O 1
ATOM 1750 N N . PHE A 1 219 ? -26.763 -11.006 -3.265 1.00 69.00 219 PHE A N 1
ATOM 1751 C CA . PHE A 1 219 ? -28.159 -11.015 -3.712 1.00 69.00 219 PHE A CA 1
ATOM 1752 C C . PHE A 1 219 ? -28.563 -12.290 -4.454 1.00 69.00 219 PHE A C 1
ATOM 1754 O O . PHE A 1 219 ? -29.756 -12.551 -4.588 1.00 69.00 219 PHE A O 1
ATOM 1761 N N . LYS A 1 220 ? -27.602 -13.140 -4.836 1.00 66.06 220 LYS A N 1
ATOM 1762 C CA . LYS A 1 220 ? -27.869 -14.460 -5.426 1.00 66.06 220 LYS A CA 1
ATOM 1763 C C . LYS A 1 220 ? -28.833 -15.311 -4.585 1.00 66.06 220 LYS A C 1
ATOM 1765 O O . LYS A 1 220 ? -29.633 -16.049 -5.147 1.00 66.06 220 LYS A O 1
ATOM 1770 N N . ASN A 1 221 ? -28.797 -15.173 -3.259 1.00 60.38 221 ASN A N 1
ATOM 1771 C CA . ASN A 1 221 ? -29.597 -15.995 -2.346 1.00 60.38 221 ASN A CA 1
ATOM 1772 C C . ASN A 1 221 ? -30.998 -15.436 -2.044 1.00 60.38 221 ASN A C 1
ATOM 1774 O O . ASN A 1 221 ? -31.779 -16.120 -1.392 1.00 60.38 221 ASN A O 1
ATOM 1778 N N . ILE A 1 222 ? -31.344 -14.220 -2.488 1.00 59.84 222 ILE A N 1
ATOM 1779 C CA . ILE A 1 222 ? -32.650 -13.612 -2.155 1.00 59.84 222 ILE A CA 1
ATOM 1780 C C . ILE A 1 222 ? -33.769 -14.116 -3.083 1.00 59.84 222 ILE A C 1
ATOM 1782 O O . ILE A 1 222 ? -34.939 -14.089 -2.716 1.00 59.84 222 ILE A O 1
ATOM 1786 N N . HIS A 1 223 ? -33.430 -14.689 -4.241 1.00 54.38 223 HIS A N 1
ATOM 1787 C CA . HIS A 1 223 ? -34.419 -15.263 -5.161 1.00 54.38 223 HIS A CA 1
ATOM 1788 C C . HIS A 1 223 ? -35.021 -16.609 -4.712 1.00 54.38 223 HIS A C 1
ATOM 1790 O O . HIS A 1 223 ? -35.851 -17.152 -5.433 1.00 54.38 223 HIS A O 1
ATOM 1796 N N . MET A 1 224 ? -34.649 -17.147 -3.542 1.00 53.06 224 MET A N 1
ATOM 1797 C CA . MET A 1 224 ? -35.123 -18.460 -3.073 1.00 53.06 224 MET A CA 1
ATOM 1798 C C . MET A 1 224 ? -36.089 -18.427 -1.877 1.00 53.06 224 MET A C 1
ATOM 1800 O O . MET A 1 224 ? -36.552 -19.489 -1.475 1.00 53.06 224 MET A O 1
ATOM 1804 N N . THR A 1 225 ? -36.445 -1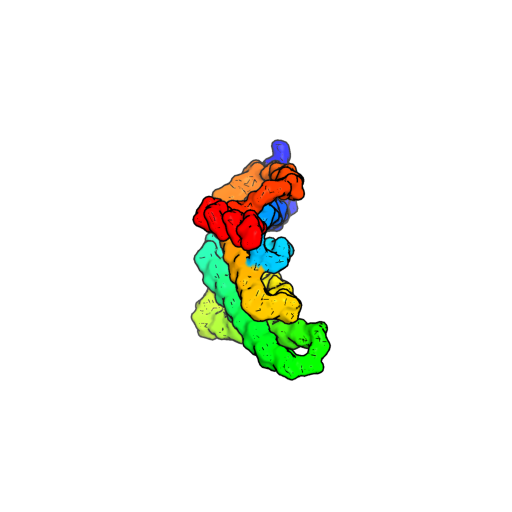7.257 -1.325 1.00 54.78 225 THR A N 1
ATOM 1805 C CA . THR A 1 225 ? -37.238 -17.205 -0.073 1.00 54.78 225 THR A CA 1
ATOM 1806 C C . THR A 1 225 ? -38.349 -16.150 -0.037 1.00 54.78 225 THR A C 1
ATOM 1808 O O . THR A 1 225 ? -38.617 -15.575 1.011 1.00 54.78 225 THR A O 1
ATOM 1811 N N . SER A 1 226 ? -39.033 -15.893 -1.152 1.00 51.38 226 SER A N 1
ATOM 1812 C CA . SER A 1 226 ? -40.265 -15.087 -1.128 1.00 51.38 226 SER A CA 1
ATOM 1813 C C . SER A 1 226 ? -41.359 -15.728 -1.978 1.00 51.38 226 SER A C 1
ATOM 1815 O O . SER A 1 226 ? -41.559 -15.379 -3.136 1.00 51.38 226 SER A O 1
ATOM 1817 N N . PHE A 1 227 ? -42.025 -16.719 -1.384 1.00 52.53 227 PHE A N 1
ATOM 1818 C CA . PHE A 1 227 ? -43.309 -17.263 -1.842 1.00 52.53 227 PHE A CA 1
ATOM 1819 C C . PHE A 1 227 ? -44.285 -17.506 -0.669 1.00 52.53 227 PHE A C 1
ATOM 1821 O O . PHE A 1 227 ? -45.234 -18.264 -0.816 1.00 52.53 227 PHE A O 1
ATOM 1828 N N . TYR A 1 228 ? -44.078 -16.872 0.493 1.00 54.03 228 TYR A N 1
ATOM 1829 C CA . TYR A 1 228 ? -44.923 -17.077 1.682 1.00 54.03 228 TYR A CA 1
ATOM 1830 C C . TYR A 1 228 ? -45.206 -15.776 2.449 1.00 54.03 228 TYR A C 1
ATOM 1832 O O . TYR A 1 228 ? -44.993 -15.699 3.647 1.00 54.03 228 TYR A O 1
ATOM 1840 N N . ASP A 1 229 ? -45.699 -14.752 1.752 1.00 55.47 229 ASP A N 1
ATOM 1841 C CA . ASP A 1 229 ? -46.361 -13.605 2.397 1.00 55.47 229 ASP A CA 1
ATOM 1842 C C . ASP A 1 229 ? -47.608 -13.202 1.591 1.00 55.47 229 ASP A C 1
ATOM 1844 O O . ASP A 1 229 ? -47.766 -12.076 1.120 1.00 55.47 229 ASP A O 1
ATOM 1848 N N . SER A 1 230 ? -48.509 -14.166 1.389 1.00 53.44 230 SER A N 1
ATOM 1849 C CA . SER A 1 230 ? -49.871 -13.913 0.910 1.00 53.44 230 SER A CA 1
ATOM 1850 C C . SER A 1 230 ? -50.896 -14.486 1.883 1.00 53.44 230 SER A C 1
ATOM 1852 O O . SER A 1 230 ? -51.720 -15.307 1.503 1.00 53.44 230 SER A O 1
ATOM 1854 N N . GLU A 1 231 ? -50.839 -14.080 3.148 1.00 51.94 231 GLU A N 1
ATOM 1855 C CA . GLU A 1 231 ? -51.932 -14.345 4.089 1.00 51.94 231 GLU A CA 1
ATOM 1856 C C . GLU A 1 231 ? -52.028 -13.229 5.140 1.00 51.94 231 GLU A C 1
ATOM 1858 O O . GLU A 1 231 ? -51.913 -13.425 6.341 1.00 51.94 231 GLU A O 1
ATOM 1863 N N . TYR A 1 232 ? -52.238 -12.004 4.657 1.00 52.12 232 TYR A N 1
ATOM 1864 C CA . TYR A 1 232 ? -52.850 -10.934 5.448 1.00 52.12 232 TYR A CA 1
ATOM 1865 C C . TYR A 1 232 ? -53.906 -10.228 4.598 1.00 52.12 232 TYR A C 1
ATOM 1867 O O . TYR A 1 232 ? -53.704 -9.128 4.089 1.00 52.12 232 TYR A O 1
ATOM 1875 N N . ASN A 1 233 ? -55.010 -10.941 4.373 1.00 43.28 233 ASN A N 1
ATOM 1876 C CA . ASN A 1 233 ? -56.381 -10.426 4.360 1.00 43.28 233 ASN A CA 1
ATOM 1877 C C . ASN A 1 233 ? -57.305 -11.476 3.745 1.00 43.28 233 ASN A C 1
ATOM 1879 O O . ASN A 1 233 ? -57.280 -11.672 2.528 1.00 43.28 233 ASN A O 1
ATOM 1883 N N . LYS A 1 234 ? -58.168 -12.063 4.577 1.00 43.62 234 LYS A N 1
ATOM 1884 C CA . LYS A 1 234 ? -59.624 -12.035 4.389 1.00 43.62 234 LYS A CA 1
ATOM 1885 C C . LYS A 1 234 ? -60.326 -12.607 5.626 1.00 43.62 234 LYS A C 1
ATOM 1887 O O . LYS A 1 234 ? -60.097 -13.760 5.966 1.00 43.62 234 LYS A O 1
ATOM 1892 N N . GLU A 1 235 ? -61.191 -11.745 6.165 1.00 41.00 235 GLU A N 1
ATOM 1893 C CA . GLU A 1 235 ? -62.312 -11.967 7.100 1.00 41.00 235 GLU A CA 1
ATOM 1894 C C . GLU A 1 235 ? -61.991 -12.139 8.591 1.00 41.00 235 GLU A C 1
ATOM 1896 O O . GLU A 1 235 ? -61.426 -13.170 9.006 1.00 41.00 235 GLU A O 1
#

InterPro domains:
  IPR025840 7 transmembrane helices usually fused to an inactive transglutaminase [PF14402] (21-222)

Solvent-accessible surface area (backbone atoms only — not comparable to full-atom values): 12990 Å² total; per-residue (Å²): 116,63,44,61,52,52,52,50,42,48,73,70,68,48,60,65,66,60,53,53,54,62,60,40,51,54,50,51,50,37,51,54,50,45,39,38,56,48,45,46,55,62,45,77,47,71,66,50,25,51,46,48,19,50,22,31,48,50,49,14,38,45,95,87,68,52,74,39,67,66,56,6,52,51,53,41,45,51,56,52,49,55,36,49,49,44,44,49,55,51,49,59,64,50,63,79,51,96,66,56,71,69,57,55,51,53,55,43,52,52,50,32,50,51,50,51,52,51,52,49,53,54,28,56,75,70,68,39,69,74,59,68,60,61,49,66,67,29,54,51,44,51,55,57,39,48,53,54,50,52,54,38,28,74,75,60,36,63,72,56,26,51,52,20,48,52,42,23,52,53,53,15,49,55,50,26,64,53,66,64,34,66,69,50,51,54,49,45,62,65,42,58,66,54,53,61,52,33,55,55,48,44,55,54,55,72,65,61,82,66,83,23,51,52,50,53,67,64,52,65,67,63,84,78,76,82,91,82,87,87,82,88,82,85,136

Organism: NCBI:txid1802054

Nearest PDB structures (foldseek):
  4ry2-assembly1_B  TM=2.374E-01  e=2.252E+00  Acetivibrio thermocellus ATCC 27405
  8j7w-assembly1_A  TM=2.152E-01  e=1.593E+00  Homo sapiens
  4yzf-assembly2_D  TM=1.888E-01  e=4.698E+00  Homo sapiens

Mean predicted aligned error: 8.6 Å

Foldseek 3Di:
DVLVVLVVCVVVVNPLVVVLVVLVQLVLLLLLLCCCQAQVQQALDSVLLSLLLVLLQQLQQDPVRDRNNVRSCVLSCVLLVQLLVQLVVLCVVCVPPPDDPVVSLVVSLVSSVVSLVVVCVVCVVVPVSSSVPRDVSSSVSSSVSSSSLSVCCVVVNDPVSVSNSVSSNVSSSVSNVVSSDPVNSVVCSNCVVVSVVSVVSSVVSVPDPDDHSVVVVVCVPVVPPPPPDPPDDDD

Sequence (235 aa):
MFEAFIQHLIGNRVPEYTIVLLLYLPLVASFVTFSRYVIGWKSLNIYSTILLAFALYHLSRGAAGEIDVITGFVQGGILIFFSAITALLLQMIMSEVRLHYLAKISLAMSAVTGVIFALLYLAGEVANDTFIKLNPIAILIVIIVMEVFIRSYIRKGWRKSLFLVANTVGLAYLIFFVIAQENVKNFVLAHPEVILFTVFFNIIIGRWRGLRLSEYLRFKNIHMTSFYDSEYNKE

Secondary structure (DSSP, 8-state):
-HHHHHHHHHHTT--HHHHHHHHHHHHHHHHHHHIIIII----S-HHHHHHHHHHHHHHHB-TTS-B-HHHHHHHHHHHHHHHHHHHHHHHHHHHHS---HHHHHHHHHHHHHHHHHHHHHHHHHTT-HHHHT--HHHHHHHHHHHHHHHHHHHHH-HHHHHHHHHHHHHHHHHHHHHHT-HHHHHHHHH-TTHHHHHHHHHHHHHT--SPPHHHHHHHTTGGGS-S----S---

Radius of gyration: 22.25 Å; Cα contacts (8 Å, |Δi|>4): 221; chains: 1; bounding box: 85×32×59 Å